Protein AF-A0A1E3VY50-F1 (afdb_monomer_lite)

pLDDT: mean 80.08, std 20.12, range [25.83, 98.69]

Radius of gyration: 21.56 Å; chains: 1; bounding box: 58×46×54 Å

Foldseek 3Di:
DQDPDADDDPDADDPVRQVVCCVVVVDHHADPPFDWAQDDDPDDPDRPRDTDGDRPSDDDAAADAADPQEAEEQEFAAAAPAAHGPPCRVVVSVVVLCCCVVHVRYDPVRYNYYYLAFLVRCCQAQNQFFPGDHPVLVSNVVHPQHAYEYEGADEKEADPVVRWIFDAHSHDHPPVCVPGTRTPNRNVRSVVNSNHNYYHYHYNYDHDHDSPDPPPPPPPDD

Sequence (222 aa):
MWCRSCVQIEGHLSLKDIRRIERAGNLDLCTTPPRQMPRPGSAHGNVVKSFSRIRELYRALPTMPEDENAIAVIIGNTTYDNLPAARTARNDAGAMYFFLTEHMGFRQDQVIDLRNAERADLERVFGPVPGSDGELKRLVQARPNAKVVVFYSGHGAVNATQDEAYLLPVDAEPYREERRGYPLSTLYANLAGLGADQVLVLLESSFGRDHGTIFCRPIFRR

Structure (mmCIF, N/CA/C/O backbone):
data_AF-A0A1E3VY50-F1
#
_entry.id   AF-A0A1E3VY50-F1
#
loop_
_atom_site.group_PDB
_atom_site.id
_atom_site.type_symbol
_atom_site.label_atom_id
_atom_site.label_alt_id
_atom_site.label_comp_id
_atom_site.label_asym_id
_atom_site.label_entity_id
_atom_site.label_seq_id
_atom_site.pdbx_PDB_ins_code
_atom_site.Cartn_x
_atom_site.Cartn_y
_atom_site.Cartn_z
_atom_site.occupancy
_atom_site.B_iso_or_equiv
_atom_site.auth_seq_id
_atom_site.auth_comp_id
_atom_site.auth_asym_id
_atom_site.auth_atom_id
_atom_site.pdbx_PDB_model_num
ATOM 1 N N . MET A 1 1 ? -2.280 -31.890 24.351 1.00 44.47 1 MET A N 1
ATOM 2 C CA . MET A 1 1 ? -1.787 -31.321 25.624 1.00 44.47 1 MET A CA 1
ATOM 3 C C . MET A 1 1 ? -0.266 -31.321 25.577 1.00 44.47 1 MET A C 1
ATOM 5 O O . MET A 1 1 ? 0.314 -32.393 25.665 1.00 44.47 1 MET A O 1
ATOM 9 N N . TRP A 1 2 ? 0.359 -30.176 25.284 1.00 47.44 2 TRP A N 1
ATOM 10 C CA . TRP A 1 2 ? 1.813 -30.086 25.043 1.00 47.44 2 TRP A CA 1
ATOM 11 C C . TRP A 1 2 ? 2.619 -29.830 26.324 1.00 47.44 2 TRP A C 1
ATOM 13 O O . TRP A 1 2 ? 3.802 -30.119 26.370 1.00 47.44 2 TRP A O 1
ATOM 23 N N . CYS A 1 3 ? 1.958 -29.389 27.393 1.00 52.94 3 CYS A N 1
ATOM 24 C CA . CYS A 1 3 ? 2.571 -29.210 28.698 1.00 52.94 3 CYS A CA 1
ATOM 25 C C . CYS A 1 3 ? 1.656 -29.870 29.736 1.00 52.94 3 CYS A C 1
ATOM 27 O O . CYS A 1 3 ? 0.512 -29.449 29.899 1.00 52.94 3 CYS A O 1
ATOM 29 N N . ARG A 1 4 ? 2.104 -30.980 30.336 1.00 53.53 4 ARG A N 1
ATOM 30 C CA . ARG A 1 4 ? 1.378 -31.675 31.420 1.00 53.53 4 ARG A CA 1
ATOM 31 C C . ARG A 1 4 ? 1.807 -31.188 32.810 1.00 53.53 4 ARG A C 1
ATOM 33 O O . ARG A 1 4 ? 1.081 -31.414 33.768 1.00 53.53 4 ARG A O 1
ATOM 40 N N . SER A 1 5 ? 2.945 -30.497 32.882 1.00 58.38 5 SER A N 1
ATOM 41 C CA . SER A 1 5 ? 3.566 -29.998 34.109 1.00 58.38 5 SER A CA 1
ATOM 42 C C . SER A 1 5 ? 4.124 -28.598 33.841 1.00 58.38 5 SER A C 1
ATOM 44 O O . SER A 1 5 ? 5.244 -28.460 33.356 1.00 58.38 5 SER A O 1
ATOM 46 N N . CYS A 1 6 ? 3.317 -27.562 34.079 1.00 61.12 6 CYS A N 1
ATOM 47 C CA . CYS A 1 6 ? 3.718 -26.171 33.861 1.00 61.12 6 CYS A CA 1
ATOM 48 C C . CYS A 1 6 ? 4.358 -25.591 35.128 1.00 61.12 6 CYS A C 1
ATOM 50 O O . CYS A 1 6 ? 3.808 -25.736 36.216 1.00 61.12 6 CYS A O 1
ATOM 52 N N . VAL A 1 7 ? 5.474 -24.879 34.970 1.00 65.75 7 VAL A N 1
ATOM 53 C CA . VAL A 1 7 ? 6.056 -24.021 36.012 1.00 65.75 7 VAL A CA 1
ATOM 54 C C . VAL A 1 7 ? 5.961 -22.582 35.521 1.00 65.75 7 VAL A C 1
ATOM 56 O O . VAL A 1 7 ? 6.388 -22.283 34.406 1.00 65.75 7 VAL A O 1
ATOM 59 N N . GLN A 1 8 ? 5.377 -21.697 36.329 1.00 59.53 8 GLN A N 1
ATOM 60 C CA . GLN A 1 8 ? 5.306 -20.275 36.009 1.00 59.53 8 GLN A CA 1
ATOM 61 C C . GLN A 1 8 ? 6.686 -19.648 36.225 1.00 59.53 8 GLN A C 1
ATOM 63 O O . GLN A 1 8 ? 7.225 -19.693 37.328 1.00 59.53 8 GLN A O 1
ATOM 68 N N . ILE A 1 9 ? 7.261 -19.083 35.165 1.00 63.94 9 ILE A N 1
ATOM 69 C CA . ILE A 1 9 ? 8.486 -18.288 35.252 1.00 63.94 9 ILE A CA 1
ATOM 70 C C . ILE A 1 9 ? 8.064 -16.822 35.260 1.00 63.94 9 ILE A C 1
ATOM 72 O O . ILE A 1 9 ? 7.463 -16.345 34.298 1.00 63.94 9 ILE A O 1
ATOM 76 N N . GLU A 1 10 ? 8.362 -16.114 36.345 1.00 48.09 10 GLU A N 1
ATOM 77 C CA . GLU A 1 10 ? 8.182 -14.666 36.404 1.00 48.09 10 GLU A CA 1
ATOM 78 C C . GLU A 1 10 ? 9.410 -13.971 35.808 1.00 48.09 10 GLU A C 1
ATOM 80 O O . GLU A 1 10 ? 10.544 -14.225 36.212 1.00 48.09 10 GLU A O 1
ATOM 85 N N . GLY A 1 11 ? 9.185 -13.096 34.825 1.00 58.41 11 GLY A N 1
ATOM 86 C CA . GLY A 1 11 ? 10.237 -12.312 34.178 1.00 58.41 11 GLY A CA 1
ATOM 87 C C . GLY A 1 11 ? 10.566 -12.735 32.743 1.00 58.41 11 GLY A C 1
ATOM 88 O O . GLY A 1 11 ? 10.151 -13.780 32.244 1.00 58.41 11 GLY A O 1
ATOM 89 N N . HIS A 1 12 ? 11.293 -11.862 32.046 1.00 58.69 12 HIS A N 1
ATOM 90 C CA . HIS A 1 12 ? 11.685 -12.071 30.654 1.00 58.69 12 HIS A CA 1
ATOM 91 C C . HIS A 1 12 ? 12.927 -12.968 30.557 1.00 58.69 12 HIS A C 1
ATOM 93 O O . HIS A 1 12 ? 13.911 -12.753 31.262 1.00 58.69 12 HIS A O 1
ATOM 99 N N . LEU A 1 13 ? 12.905 -13.932 29.633 1.00 65.25 13 LEU A N 1
ATOM 100 C CA . LEU A 1 13 ? 14.066 -14.737 29.258 1.00 65.25 13 LEU A CA 1
ATOM 101 C C . LEU A 1 13 ? 14.370 -14.522 27.773 1.00 65.25 13 LEU A C 1
ATOM 103 O O . LEU A 1 13 ? 13.479 -14.624 26.930 1.00 65.25 13 LEU A O 1
ATOM 107 N N . SER A 1 14 ? 15.634 -14.266 27.436 1.00 64.81 14 SER A N 1
ATOM 108 C CA . SER A 1 14 ? 16.047 -14.171 26.034 1.00 64.81 14 SER A CA 1
ATOM 109 C C . SER A 1 14 ? 15.978 -15.542 25.344 1.00 64.81 14 SER A C 1
ATOM 111 O O . SER A 1 14 ? 16.106 -16.585 25.991 1.00 64.81 14 SER A O 1
ATOM 113 N N . LEU A 1 15 ? 15.875 -15.576 24.007 1.00 66.00 15 LEU A N 1
ATOM 114 C CA . LEU A 1 15 ? 15.918 -16.835 23.240 1.00 66.00 15 LEU A CA 1
ATOM 115 C C . LEU A 1 15 ? 17.178 -17.666 23.555 1.00 66.00 15 LEU A C 1
ATOM 117 O O . LEU A 1 15 ? 17.147 -18.898 23.541 1.00 66.00 15 LEU A O 1
ATOM 121 N N . LYS A 1 16 ? 18.292 -16.991 23.857 1.00 70.44 16 LYS A N 1
ATOM 122 C CA . LYS A 1 16 ? 19.548 -17.626 24.260 1.00 70.44 16 LYS A CA 1
ATOM 123 C C . LYS A 1 16 ? 19.417 -18.310 25.623 1.00 70.44 16 LYS A C 1
ATOM 125 O O . LYS A 1 16 ? 19.830 -19.462 25.751 1.00 70.44 16 LYS A O 1
ATOM 130 N N . ASP A 1 17 ? 18.830 -17.634 26.607 1.00 75.31 17 ASP A N 1
ATOM 131 C CA . ASP A 1 17 ? 18.635 -18.177 27.958 1.00 75.31 17 ASP A CA 1
ATOM 132 C C . ASP A 1 17 ? 17.669 -19.354 27.961 1.00 75.31 17 ASP A C 1
ATOM 134 O O . ASP A 1 17 ? 17.903 -20.349 28.638 1.00 75.31 17 ASP A O 1
ATOM 138 N N . ILE A 1 18 ? 16.640 -19.282 27.129 1.00 73.00 18 ILE A N 1
ATOM 139 C CA . ILE A 1 18 ? 15.646 -20.338 26.962 1.00 73.00 18 ILE A CA 1
ATOM 140 C C . ILE A 1 18 ? 16.288 -21.584 26.384 1.00 73.00 18 ILE A C 1
ATOM 142 O O . ILE A 1 18 ? 16.245 -22.641 27.003 1.00 73.00 18 ILE A O 1
ATOM 146 N N . ARG A 1 19 ? 16.997 -21.449 25.258 1.00 77.19 19 ARG A N 1
ATOM 147 C CA . ARG A 1 19 ? 17.726 -22.574 24.656 1.00 77.19 19 ARG A CA 1
ATOM 148 C C . ARG A 1 19 ? 18.788 -23.154 25.587 1.00 77.19 19 ARG A C 1
ATOM 150 O O . ARG A 1 19 ? 19.186 -24.300 25.388 1.00 77.19 19 ARG A O 1
ATOM 157 N N . ARG A 1 20 ? 19.309 -22.364 26.531 1.00 80.75 20 ARG A N 1
ATOM 158 C CA . ARG A 1 20 ? 20.230 -22.834 27.571 1.00 80.75 20 ARG A CA 1
ATOM 159 C C . ARG A 1 20 ? 19.483 -23.646 28.629 1.00 80.75 20 ARG A C 1
ATOM 161 O O . ARG A 1 20 ? 19.937 -24.739 28.936 1.00 80.75 20 ARG A O 1
ATOM 168 N N . ILE A 1 21 ? 18.362 -23.145 29.147 1.00 80.62 21 ILE A N 1
ATOM 169 C CA . ILE A 1 21 ? 17.543 -23.829 30.161 1.00 80.62 21 ILE A CA 1
ATOM 170 C C . ILE A 1 21 ? 16.993 -25.147 29.616 1.00 80.62 21 ILE A C 1
ATOM 172 O O . ILE A 1 21 ? 17.101 -26.164 30.286 1.00 80.62 21 ILE A O 1
ATOM 176 N N . GLU A 1 22 ? 16.478 -25.158 28.389 1.00 80.62 22 GLU A N 1
ATOM 177 C CA . GLU A 1 22 ? 15.942 -26.374 27.766 1.00 80.62 22 GLU A CA 1
ATOM 178 C C . GLU A 1 22 ? 17.000 -27.456 27.600 1.00 80.62 22 GLU A C 1
ATOM 180 O O . GLU A 1 22 ? 16.782 -28.611 27.953 1.00 80.62 22 GLU A O 1
ATOM 185 N N . ARG A 1 23 ? 18.185 -27.066 27.116 1.00 85.62 23 ARG A N 1
ATOM 186 C CA . ARG A 1 23 ? 19.313 -27.987 26.969 1.00 85.62 23 ARG A CA 1
ATOM 187 C C . ARG A 1 23 ? 19.839 -28.475 28.314 1.00 85.62 23 ARG A C 1
ATOM 189 O O . ARG A 1 23 ? 20.174 -29.645 28.429 1.00 85.62 23 ARG A O 1
ATOM 196 N N . ALA A 1 24 ? 19.919 -27.594 29.309 1.00 87.38 24 ALA A N 1
ATOM 197 C CA . ALA A 1 24 ? 20.412 -27.942 30.638 1.00 87.38 24 ALA A CA 1
ATOM 198 C C . ALA A 1 24 ? 19.421 -28.819 31.418 1.00 87.38 24 ALA A C 1
ATOM 200 O O . ALA A 1 24 ? 19.837 -29.717 32.141 1.00 87.38 24 ALA A O 1
ATOM 201 N N . GLY A 1 25 ? 18.122 -28.557 31.272 1.00 80.56 25 GLY A N 1
ATOM 202 C CA . GLY A 1 25 ? 17.051 -29.247 31.987 1.00 80.56 25 GLY A CA 1
ATOM 203 C C . GLY A 1 25 ? 16.420 -30.408 31.223 1.00 80.56 25 GLY A C 1
ATOM 204 O O . GLY A 1 25 ? 15.523 -31.043 31.768 1.00 80.56 25 GLY A O 1
ATOM 205 N N . ASN A 1 26 ? 16.849 -30.667 29.982 1.00 82.94 26 ASN A N 1
ATOM 206 C CA . ASN A 1 26 ? 16.227 -31.621 29.059 1.00 82.94 26 ASN A CA 1
ATOM 207 C C . ASN A 1 26 ? 14.689 -31.494 29.039 1.00 82.94 26 ASN A C 1
ATOM 209 O O . ASN A 1 26 ? 13.958 -32.467 29.225 1.00 82.94 26 ASN A O 1
ATOM 213 N N . LEU A 1 27 ? 14.214 -30.258 28.887 1.00 77.69 27 LEU A N 1
ATOM 214 C CA . LEU A 1 27 ? 12.802 -29.887 28.966 1.00 77.69 27 LEU A CA 1
ATOM 215 C C . LEU A 1 27 ? 12.446 -28.883 27.871 1.00 77.69 27 LEU A C 1
ATOM 217 O O . LEU A 1 27 ? 13.315 -28.145 27.415 1.00 77.69 27 LEU A O 1
ATOM 221 N N . ASP A 1 28 ? 11.164 -28.808 27.517 1.00 71.12 28 ASP A N 1
ATOM 222 C CA . ASP A 1 28 ? 10.627 -27.802 26.597 1.00 71.12 28 ASP A CA 1
ATOM 223 C C . ASP A 1 28 ? 9.847 -26.737 27.384 1.00 71.12 28 ASP A C 1
ATOM 225 O O . ASP A 1 28 ? 8.828 -27.040 28.017 1.00 71.12 28 ASP A O 1
ATOM 229 N N . LEU A 1 29 ? 10.279 -25.470 27.336 1.00 71.75 29 LEU A N 1
ATOM 230 C CA . LEU A 1 29 ? 9.507 -24.388 27.970 1.00 71.75 29 LEU A CA 1
ATOM 231 C C . LEU A 1 29 ? 8.339 -23.987 27.060 1.00 71.75 29 LEU A C 1
ATOM 233 O O . LEU A 1 29 ? 8.539 -23.419 25.981 1.00 71.75 29 LEU A O 1
ATOM 237 N N . CYS A 1 30 ? 7.120 -24.260 27.516 1.00 64.44 30 CYS A N 1
ATOM 238 C CA . CYS A 1 30 ? 5.877 -24.000 26.795 1.00 64.44 30 CYS A CA 1
ATOM 239 C C . CYS A 1 30 ? 5.209 -22.701 27.268 1.00 64.44 30 CYS A C 1
ATOM 241 O O . CYS A 1 30 ? 5.348 -22.317 28.426 1.00 64.44 30 CYS A O 1
ATOM 243 N N . THR A 1 31 ? 4.433 -22.059 26.395 1.00 61.47 31 THR A N 1
ATOM 244 C CA . THR A 1 31 ? 3.608 -20.893 26.747 1.00 61.47 31 THR A CA 1
ATOM 245 C C . THR A 1 31 ? 2.148 -21.311 26.901 1.00 61.47 31 THR A C 1
ATOM 247 O O . THR A 1 31 ? 1.675 -22.233 26.227 1.00 61.47 31 THR A O 1
ATOM 250 N N . THR A 1 32 ? 1.426 -20.658 27.811 1.00 54.78 32 THR A N 1
ATOM 251 C CA . THR A 1 32 ? -0.009 -20.881 28.027 1.00 54.78 32 THR A CA 1
ATOM 252 C C . THR A 1 32 ? -0.781 -19.571 27.852 1.00 54.78 32 THR A C 1
ATOM 254 O O . THR A 1 32 ? -0.451 -18.612 28.547 1.00 54.78 32 THR A O 1
ATOM 257 N N . PRO A 1 33 ? -1.826 -19.525 27.002 1.00 51.84 33 PRO A N 1
ATOM 258 C CA . PRO A 1 33 ? -2.298 -20.592 26.113 1.00 51.84 33 PRO A CA 1
ATOM 259 C C . PRO A 1 33 ? -1.410 -20.758 24.858 1.00 51.84 33 PRO A C 1
ATOM 261 O O . PRO A 1 33 ? -0.831 -19.783 24.383 1.00 51.84 33 PRO A O 1
ATOM 264 N N . PRO A 1 34 ? -1.312 -21.968 24.270 1.00 53.03 34 PRO A N 1
ATOM 265 C CA . PRO A 1 34 ? -0.640 -22.148 22.986 1.00 53.03 34 PRO A CA 1
ATOM 266 C C . PRO A 1 34 ? -1.453 -21.467 21.877 1.00 53.03 34 PRO A C 1
ATOM 268 O O . PRO A 1 34 ? -2.538 -21.941 21.533 1.00 53.03 34 PRO A O 1
ATOM 271 N N . ARG A 1 35 ? -0.936 -20.385 21.285 1.00 56.72 35 ARG A N 1
ATOM 272 C CA . ARG A 1 35 ? -1.538 -19.793 20.082 1.00 56.72 35 ARG A CA 1
ATOM 273 C C . ARG A 1 35 ? -1.168 -20.623 18.849 1.00 56.72 35 ARG A C 1
ATOM 275 O O . ARG A 1 35 ? -0.003 -20.942 18.600 1.00 56.72 35 ARG A O 1
ATOM 282 N N . GLN A 1 36 ? -2.188 -21.041 18.106 1.00 54.12 36 GLN A N 1
ATOM 283 C CA . GLN A 1 36 ? -2.053 -21.794 16.862 1.00 54.12 36 GLN A CA 1
ATOM 284 C C . GLN A 1 36 ? -2.292 -20.834 15.702 1.00 54.12 36 GLN A C 1
ATOM 286 O O . GLN A 1 36 ? -3.414 -20.370 15.533 1.00 54.12 36 GLN A O 1
ATOM 291 N N . MET A 1 37 ? -1.265 -20.553 14.900 1.00 49.59 37 MET A N 1
ATOM 292 C CA . MET A 1 37 ? -1.462 -19.784 13.671 1.00 49.59 37 MET A CA 1
ATOM 293 C C . MET A 1 37 ? -1.831 -20.731 12.523 1.00 49.59 37 MET A C 1
ATOM 295 O O . MET A 1 37 ? -1.132 -21.738 12.329 1.00 49.59 37 MET A O 1
ATOM 299 N N . PRO A 1 38 ? -2.900 -20.451 11.752 1.00 48.12 38 PRO A N 1
ATOM 300 C CA . PRO A 1 38 ? -3.192 -21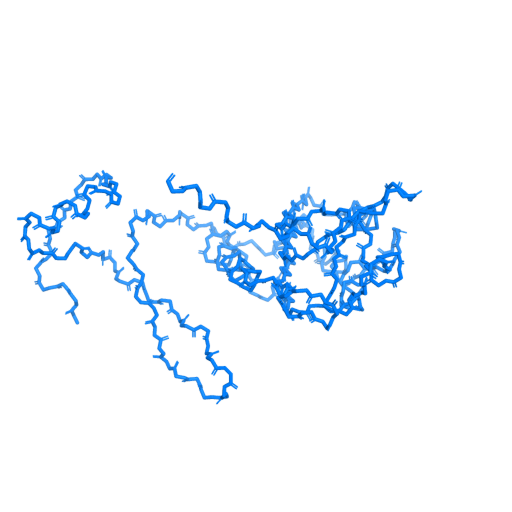.183 10.526 1.00 48.12 38 PRO A CA 1
ATOM 301 C C . PRO A 1 38 ? -2.004 -21.059 9.569 1.00 48.12 38 PRO A C 1
ATOM 303 O O . PRO A 1 38 ? -1.497 -19.960 9.348 1.00 48.12 38 PRO A O 1
ATOM 306 N N . ARG A 1 39 ? -1.533 -22.164 8.985 1.00 51.22 39 ARG A N 1
ATOM 307 C CA . ARG A 1 39 ? -0.611 -22.051 7.851 1.00 51.22 39 ARG A CA 1
ATOM 308 C C . ARG A 1 39 ? -1.389 -21.596 6.620 1.00 51.22 39 ARG A C 1
ATOM 310 O O . ARG A 1 39 ? -2.393 -22.233 6.295 1.00 51.22 39 ARG A O 1
ATOM 317 N N . PRO A 1 40 ? -0.903 -20.587 5.880 1.00 49.91 40 PRO A N 1
ATOM 318 C CA . PRO A 1 40 ? -1.352 -20.367 4.513 1.00 49.91 40 PRO A CA 1
ATOM 319 C C . PRO A 1 40 ? -1.133 -21.662 3.715 1.00 49.91 40 PRO A C 1
ATOM 321 O O . PRO A 1 40 ? -0.025 -22.204 3.701 1.00 49.91 40 PRO A O 1
ATOM 324 N N . GLY A 1 41 ? -2.198 -22.207 3.124 1.00 52.38 41 GLY A N 1
ATOM 325 C CA . GLY A 1 41 ? -2.145 -23.466 2.380 1.00 52.38 41 GLY A CA 1
ATOM 326 C C . GLY A 1 41 ? -1.199 -23.385 1.177 1.00 52.38 41 GLY A C 1
ATOM 327 O O . GLY A 1 41 ? -1.115 -22.356 0.510 1.00 52.38 41 GLY A O 1
ATOM 328 N N . SER A 1 42 ? -0.492 -24.480 0.889 1.00 51.00 42 SER A N 1
ATOM 329 C CA . SER A 1 42 ? 0.277 -24.623 -0.351 1.00 51.00 42 SER A CA 1
ATOM 330 C C . SER A 1 42 ? -0.650 -24.993 -1.516 1.00 51.00 42 SER A C 1
ATOM 332 O O . SER A 1 42 ? -1.396 -25.963 -1.406 1.00 51.00 42 SER A O 1
ATOM 334 N N . ALA A 1 43 ? -0.574 -24.197 -2.589 1.00 47.44 43 ALA A N 1
ATOM 335 C CA . ALA A 1 43 ? -0.832 -24.403 -4.029 1.00 47.44 43 ALA A CA 1
ATOM 336 C C . ALA A 1 43 ? -1.932 -25.346 -4.588 1.00 47.44 43 ALA A C 1
ATOM 338 O O . ALA A 1 43 ? -2.167 -25.296 -5.792 1.00 47.44 43 ALA A O 1
ATOM 339 N N . HIS A 1 44 ? -2.642 -26.174 -3.816 1.00 51.25 44 HIS A N 1
ATOM 340 C CA . HIS A 1 44 ? -3.524 -27.216 -4.374 1.00 51.25 44 HIS A CA 1
ATOM 341 C C . HIS A 1 44 ? -4.915 -27.290 -3.738 1.00 51.25 44 HIS A C 1
ATOM 343 O O . HIS A 1 44 ? -5.423 -28.382 -3.498 1.00 51.25 44 HIS A O 1
ATOM 349 N N . GLY A 1 45 ? -5.542 -26.139 -3.469 1.00 47.72 45 GLY A N 1
ATOM 350 C CA . GLY A 1 45 ? -7.002 -26.014 -3.286 1.00 47.72 45 GLY A CA 1
ATOM 351 C C . GLY A 1 45 ? -7.643 -26.741 -2.094 1.00 47.72 45 GLY A C 1
ATOM 352 O O . GLY A 1 45 ? -8.804 -26.495 -1.793 1.00 47.72 45 GLY A O 1
ATOM 353 N N . ASN A 1 46 ? -6.906 -27.582 -1.371 1.00 42.44 46 ASN A N 1
ATOM 354 C CA . ASN A 1 46 ? -7.375 -28.285 -0.190 1.00 42.44 46 ASN A CA 1
ATOM 355 C C . ASN A 1 46 ? -6.786 -27.621 1.053 1.00 42.44 46 ASN A C 1
ATOM 357 O O . ASN A 1 46 ? -5.577 -27.667 1.295 1.00 42.44 46 ASN A O 1
ATOM 361 N N . VAL A 1 47 ? -7.656 -27.001 1.853 1.00 45.00 47 VAL A N 1
ATOM 362 C CA . VAL A 1 47 ? -7.309 -26.393 3.142 1.00 45.00 47 VAL A CA 1
ATOM 363 C C . VAL A 1 47 ? -6.949 -27.507 4.124 1.00 45.00 47 VAL A C 1
ATOM 365 O O . VAL A 1 47 ? -7.776 -27.987 4.899 1.00 45.00 47 VAL A O 1
ATOM 368 N N . VAL A 1 48 ? -5.693 -27.952 4.107 1.00 49.56 48 VAL A N 1
ATOM 369 C CA . VAL A 1 48 ? -5.155 -28.733 5.219 1.00 49.56 48 VAL A CA 1
ATOM 370 C C . VAL A 1 48 ? -5.139 -27.789 6.419 1.00 49.56 48 VAL A C 1
ATOM 372 O O . VAL A 1 48 ? -4.402 -26.802 6.404 1.00 49.56 48 VAL A O 1
ATOM 375 N N . LYS A 1 49 ? -5.941 -28.079 7.457 1.00 47.91 49 LYS A N 1
ATOM 376 C CA . LYS A 1 49 ? -5.897 -27.411 8.775 1.00 47.91 49 LYS A CA 1
ATOM 377 C C . LYS A 1 49 ? -4.566 -27.720 9.473 1.00 47.91 49 LYS A C 1
ATOM 379 O O . LYS A 1 49 ? -4.513 -28.404 10.490 1.00 47.91 49 LYS A O 1
ATOM 384 N N . SER A 1 50 ? -3.464 -27.294 8.872 1.00 52.12 50 SER A N 1
ATOM 385 C CA . SER A 1 50 ? -2.140 -27.377 9.458 1.00 52.12 50 SER A CA 1
ATOM 386 C C . SER A 1 50 ? -1.879 -26.068 10.188 1.00 52.12 50 SER A C 1
ATOM 388 O O . SER A 1 50 ? -2.024 -24.984 9.628 1.00 52.12 50 SER A O 1
ATOM 390 N N . PHE A 1 51 ? -1.543 -26.174 11.466 1.00 50.09 51 PHE A N 1
ATOM 391 C CA . PHE A 1 51 ? -1.237 -25.028 12.308 1.00 50.09 51 PHE A CA 1
ATOM 392 C C . PHE A 1 51 ? 0.265 -24.992 12.554 1.00 50.09 51 PHE A C 1
ATOM 394 O O . PHE A 1 51 ? 0.863 -26.004 12.933 1.00 50.09 51 PHE A O 1
ATOM 401 N N . SER A 1 52 ? 0.879 -23.828 12.369 1.00 47.41 52 SER A N 1
ATOM 402 C CA . SER A 1 52 ? 2.199 -23.572 12.936 1.00 47.41 52 SER A CA 1
ATOM 403 C C . SER A 1 52 ? 1.995 -23.271 14.418 1.00 47.41 52 SER A C 1
ATOM 405 O O . SER A 1 52 ? 1.326 -22.304 14.782 1.00 47.41 52 SER A O 1
ATOM 407 N N . ARG A 1 53 ? 2.546 -24.122 15.290 1.00 46.72 53 ARG A N 1
ATOM 408 C CA . ARG A 1 53 ? 2.620 -23.823 16.723 1.00 46.72 53 ARG A CA 1
ATOM 409 C C . ARG A 1 53 ? 3.736 -22.812 16.921 1.00 46.72 53 ARG A C 1
ATOM 411 O O . ARG A 1 53 ? 4.898 -23.138 16.689 1.00 46.72 53 ARG A O 1
ATOM 418 N N . ILE A 1 54 ? 3.374 -21.595 17.302 1.00 51.28 54 ILE A N 1
ATOM 419 C CA . ILE A 1 54 ? 4.337 -20.529 17.550 1.00 51.28 54 ILE A CA 1
ATOM 420 C C . ILE A 1 54 ? 4.588 -20.461 19.040 1.00 51.28 54 ILE A C 1
ATOM 422 O O . ILE A 1 54 ? 3.671 -20.450 19.858 1.00 51.28 54 ILE A O 1
ATOM 426 N N . ARG A 1 55 ? 5.868 -20.459 19.385 1.00 48.56 55 ARG A N 1
ATOM 427 C CA . ARG A 1 55 ? 6.324 -20.302 20.752 1.00 48.56 55 ARG A CA 1
ATOM 428 C C . ARG A 1 55 ? 6.357 -18.811 21.069 1.00 48.56 55 ARG A C 1
ATOM 430 O O . ARG A 1 55 ? 7.331 -18.135 20.753 1.00 48.56 55 ARG A O 1
ATOM 437 N N . GLU A 1 56 ? 5.271 -18.294 21.633 1.00 50.59 56 GLU A N 1
ATOM 438 C CA . GLU A 1 56 ? 5.182 -16.880 22.008 1.00 50.59 56 GLU A CA 1
ATOM 439 C C . GLU A 1 56 ? 6.026 -16.581 23.249 1.00 50.59 56 GLU A C 1
ATOM 441 O O . GLU A 1 56 ? 5.571 -16.686 24.378 1.00 50.59 56 GLU A O 1
ATOM 446 N N . LEU A 1 57 ? 7.273 -16.170 23.040 1.00 49.12 57 LEU A N 1
ATOM 447 C CA . LEU A 1 57 ? 8.078 -15.514 24.081 1.00 49.12 57 LEU A CA 1
ATOM 448 C C . LEU A 1 57 ? 7.871 -13.999 24.123 1.00 49.12 57 LEU A C 1
ATOM 450 O O . LEU A 1 57 ? 8.533 -13.289 24.879 1.00 49.12 57 LEU A O 1
ATOM 454 N N . TYR A 1 58 ? 6.938 -13.515 23.310 1.00 46.38 58 TYR A N 1
ATOM 455 C CA . TYR A 1 58 ? 6.504 -12.137 23.286 1.00 46.38 58 TYR A CA 1
ATOM 456 C C . TYR A 1 58 ? 5.264 -12.012 24.160 1.00 46.38 58 TYR A C 1
ATOM 458 O O . TYR A 1 58 ? 4.306 -12.765 24.013 1.00 46.38 58 TYR A O 1
ATOM 466 N N . ARG A 1 59 ? 5.295 -11.052 25.088 1.00 47.25 59 ARG A N 1
ATOM 467 C CA . ARG A 1 59 ? 4.092 -10.563 25.759 1.00 47.25 59 ARG A CA 1
ATOM 468 C C . ARG A 1 59 ? 3.073 -10.246 24.665 1.00 47.25 59 ARG A C 1
ATOM 470 O O . ARG A 1 59 ? 3.412 -9.478 23.765 1.00 47.25 59 ARG A O 1
ATOM 477 N N . ALA A 1 60 ? 1.874 -10.827 24.736 1.00 55.09 60 ALA A N 1
ATOM 478 C CA . ALA A 1 60 ? 0.784 -10.427 23.858 1.00 55.09 60 ALA A CA 1
ATOM 479 C C . ALA A 1 60 ? 0.677 -8.902 23.933 1.00 55.09 60 ALA A C 1
ATOM 481 O O . ALA A 1 60 ? 0.540 -8.343 25.028 1.00 55.09 60 ALA A O 1
ATOM 482 N N . LEU A 1 61 ? 0.845 -8.235 22.792 1.00 62.31 61 LEU A N 1
ATOM 483 C CA . LEU A 1 61 ? 0.667 -6.796 22.737 1.00 62.31 61 LEU A CA 1
ATOM 484 C C . LEU A 1 61 ? -0.744 -6.490 23.244 1.00 62.31 61 LEU A C 1
ATOM 486 O O . LEU A 1 61 ? -1.675 -7.216 22.867 1.00 62.31 61 LEU A O 1
ATOM 490 N N . PRO A 1 62 ? -0.904 -5.484 24.124 1.00 68.88 62 PRO A N 1
ATOM 491 C CA . PRO A 1 62 ? -2.227 -5.087 24.568 1.00 68.88 62 PRO A CA 1
ATOM 492 C C . PRO A 1 62 ? -3.070 -4.799 23.327 1.00 68.88 62 PRO A C 1
ATOM 494 O O . PRO A 1 62 ? -2.634 -4.085 22.428 1.00 68.88 62 PRO A O 1
ATOM 497 N N . THR A 1 63 ? -4.242 -5.420 23.259 1.00 79.56 63 THR A N 1
ATOM 498 C CA . THR A 1 63 ? -5.179 -5.209 22.162 1.00 79.56 63 THR A CA 1
ATOM 499 C C . THR A 1 63 ? -5.813 -3.840 22.330 1.00 79.56 63 THR A C 1
ATOM 501 O O . THR A 1 63 ? -6.317 -3.524 23.412 1.00 79.56 63 THR A O 1
ATOM 504 N N . MET A 1 64 ? -5.802 -3.036 21.276 1.00 86.00 64 MET A N 1
ATOM 505 C CA . MET A 1 64 ? -6.588 -1.811 21.255 1.00 86.00 64 MET A CA 1
ATOM 506 C C . MET A 1 64 ? -8.073 -2.138 21.037 1.00 86.00 64 MET A C 1
ATOM 508 O O . MET A 1 64 ? -8.382 -3.146 20.395 1.00 86.00 64 MET A O 1
ATOM 512 N N . PRO A 1 65 ? -8.996 -1.322 21.578 1.00 89.25 65 PRO A N 1
ATOM 513 C CA . PRO A 1 65 ? -10.402 -1.388 21.200 1.00 89.25 65 PRO A CA 1
ATOM 514 C C . PRO A 1 65 ? -10.570 -1.248 19.685 1.00 89.25 65 PRO A C 1
ATOM 516 O O . PRO A 1 65 ? -9.743 -0.618 19.027 1.00 89.25 65 PRO A O 1
ATOM 519 N N . GLU A 1 66 ? -11.649 -1.817 19.153 1.00 91.25 66 GLU A N 1
ATOM 520 C CA . GLU A 1 66 ? -12.011 -1.662 17.744 1.00 91.25 66 GLU A CA 1
ATOM 521 C C . GLU A 1 66 ? -12.167 -0.175 17.381 1.00 91.25 66 GLU A C 1
ATOM 523 O O . GLU A 1 66 ? -12.802 0.586 18.114 1.00 91.25 66 GLU A O 1
ATOM 528 N N . ASP A 1 67 ? -11.576 0.231 16.257 1.00 91.25 67 ASP A N 1
ATOM 529 C CA . ASP A 1 67 ? -11.674 1.583 15.705 1.00 91.25 67 ASP A CA 1
ATOM 530 C C . ASP A 1 67 ? -12.447 1.523 14.381 1.00 91.25 67 ASP A C 1
ATOM 532 O O . ASP A 1 67 ? -11.920 1.114 13.347 1.00 91.25 67 ASP A O 1
ATOM 536 N N . GLU A 1 68 ? -13.719 1.929 14.409 1.00 90.38 68 GLU A N 1
ATOM 537 C CA . GLU A 1 68 ? -14.609 1.912 13.236 1.00 90.38 68 GLU A CA 1
ATOM 538 C C . GLU A 1 68 ? -14.171 2.873 12.118 1.00 90.38 68 GLU A C 1
ATOM 540 O O . GLU A 1 68 ? -14.690 2.796 10.998 1.00 90.38 68 GLU A O 1
ATOM 545 N N . ASN A 1 69 ? -13.231 3.776 12.415 1.00 94.56 69 ASN A N 1
ATOM 546 C CA . ASN A 1 69 ? -12.706 4.769 11.487 1.00 94.56 69 ASN A CA 1
ATOM 547 C C . ASN A 1 69 ? -11.320 4.395 10.933 1.00 94.56 69 ASN A C 1
ATOM 549 O O . ASN A 1 69 ? -10.764 5.136 10.117 1.00 94.56 69 ASN A O 1
ATOM 553 N N . ALA A 1 70 ? -10.750 3.265 11.358 1.00 96.31 70 ALA A N 1
ATOM 554 C CA . ALA A 1 70 ? -9.418 2.830 10.966 1.00 96.31 70 ALA A CA 1
ATOM 555 C C . ALA A 1 70 ? -9.445 1.993 9.676 1.00 96.31 70 ALA A C 1
ATOM 557 O O . ALA A 1 70 ? -9.899 0.852 9.649 1.00 96.31 70 ALA A O 1
ATOM 558 N N . ILE A 1 71 ? -8.897 2.551 8.597 1.00 98.06 71 ILE A N 1
ATOM 559 C CA . ILE A 1 71 ? -8.813 1.912 7.282 1.00 98.06 71 ILE A CA 1
ATOM 560 C C . ILE A 1 71 ? -7.367 1.498 7.023 1.00 98.06 71 ILE A C 1
ATOM 562 O O . ILE A 1 71 ? -6.443 2.298 7.191 1.00 98.06 71 ILE A O 1
ATOM 566 N N . ALA A 1 72 ? -7.155 0.268 6.562 1.00 98.25 72 ALA A N 1
ATOM 567 C CA . ALA A 1 72 ? -5.837 -0.182 6.133 1.00 98.25 72 ALA A CA 1
ATOM 568 C C . ALA A 1 72 ? -5.823 -0.538 4.647 1.00 98.25 72 ALA A C 1
ATOM 570 O O . ALA A 1 72 ? -6.760 -1.135 4.128 1.00 98.25 72 ALA A O 1
ATOM 571 N N . VAL A 1 73 ? -4.724 -0.219 3.974 1.00 98.69 73 VAL A N 1
ATOM 572 C CA . VAL A 1 73 ? -4.374 -0.770 2.666 1.00 98.69 73 VAL A CA 1
ATOM 573 C C . VAL A 1 73 ? -3.087 -1.549 2.844 1.00 98.69 73 VAL A C 1
ATOM 575 O O . VAL A 1 73 ? -2.072 -0.983 3.243 1.00 98.69 73 VAL A O 1
ATOM 578 N N . ILE A 1 74 ? -3.125 -2.849 2.583 1.00 98.56 74 ILE A N 1
ATOM 579 C CA . ILE A 1 74 ? -1.991 -3.748 2.778 1.00 98.56 74 ILE A CA 1
ATOM 580 C C . ILE A 1 74 ? -1.684 -4.396 1.439 1.00 98.56 74 ILE A C 1
ATOM 582 O O . ILE A 1 74 ? -2.530 -5.070 0.863 1.00 98.56 74 ILE A O 1
ATOM 586 N N . ILE A 1 75 ? -0.471 -4.187 0.942 1.00 98.69 75 ILE A N 1
ATOM 587 C CA . ILE A 1 75 ? -0.035 -4.674 -0.362 1.00 98.69 75 ILE A CA 1
ATOM 588 C C . ILE A 1 75 ? 1.193 -5.554 -0.166 1.00 98.69 75 ILE A C 1
ATOM 590 O O . ILE A 1 75 ? 2.180 -5.134 0.437 1.00 98.69 75 ILE A O 1
ATOM 594 N N . GLY A 1 76 ? 1.132 -6.779 -0.684 1.00 97.88 76 GLY A N 1
ATOM 595 C CA . GLY A 1 76 ? 2.255 -7.712 -0.704 1.00 97.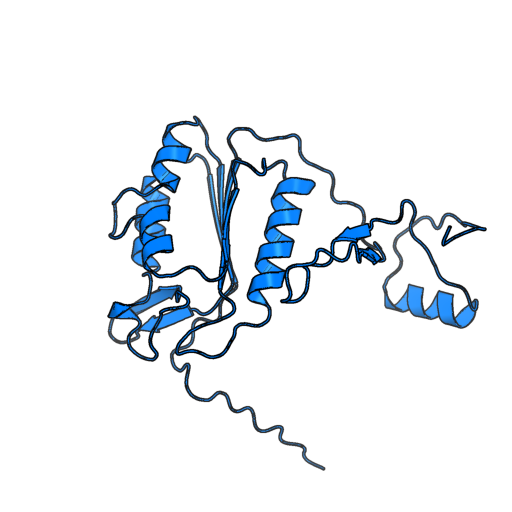88 76 GLY A CA 1
ATOM 596 C C . GLY A 1 76 ? 2.479 -8.275 -2.101 1.00 97.88 76 GLY A C 1
ATOM 597 O O . GLY A 1 76 ? 1.796 -9.223 -2.500 1.00 97.88 76 GLY A O 1
ATOM 598 N N . ASN A 1 77 ? 3.462 -7.739 -2.823 1.00 97.69 77 ASN A N 1
ATOM 599 C CA . ASN A 1 77 ? 3.795 -8.152 -4.186 1.00 97.69 77 ASN A CA 1
ATOM 600 C C . ASN A 1 77 ? 4.985 -9.110 -4.171 1.00 97.69 77 ASN A C 1
ATOM 602 O O . ASN A 1 77 ? 6.112 -8.712 -3.894 1.00 97.69 77 ASN A O 1
ATOM 606 N N . THR A 1 78 ? 4.731 -10.389 -4.445 1.00 94.69 78 THR A N 1
ATOM 607 C CA . THR A 1 78 ? 5.702 -11.489 -4.333 1.00 94.69 78 THR A CA 1
ATOM 608 C C . THR A 1 78 ? 6.085 -12.085 -5.681 1.00 94.69 78 THR A C 1
ATOM 610 O O . THR A 1 78 ? 7.268 -12.327 -5.919 1.00 94.69 78 THR A O 1
ATOM 613 N N . THR A 1 79 ? 5.106 -12.357 -6.542 1.00 94.44 79 THR A N 1
ATOM 614 C CA . THR A 1 79 ? 5.308 -13.029 -7.831 1.00 94.44 79 THR A CA 1
ATOM 615 C C . THR A 1 79 ? 5.148 -12.007 -8.939 1.00 94.44 79 THR A C 1
ATOM 617 O O . THR A 1 79 ? 4.031 -11.577 -9.181 1.00 94.44 79 THR A O 1
ATOM 620 N N . TYR A 1 80 ? 6.257 -11.626 -9.567 1.00 95.31 80 TYR A N 1
ATOM 621 C CA . TYR A 1 80 ? 6.296 -10.652 -10.654 1.00 95.31 80 TYR A CA 1
ATOM 622 C C . TYR A 1 80 ? 6.459 -11.368 -11.990 1.00 95.31 80 TYR A C 1
ATOM 624 O O . TYR A 1 80 ? 7.154 -12.385 -12.055 1.00 95.31 80 TYR A O 1
ATOM 632 N N . ASP A 1 81 ? 5.883 -10.802 -13.044 1.00 95.12 81 ASP A N 1
ATOM 633 C CA . ASP A 1 81 ? 5.952 -11.372 -14.391 1.00 95.12 81 ASP A CA 1
ATOM 634 C C . ASP A 1 81 ? 7.356 -11.233 -14.985 1.00 95.12 81 ASP A C 1
ATOM 636 O O . ASP A 1 81 ? 7.901 -12.175 -15.560 1.00 95.12 81 ASP A O 1
ATOM 640 N N . ASN A 1 82 ? 7.965 -10.057 -14.799 1.00 92.06 82 ASN A N 1
ATOM 641 C CA . ASN A 1 82 ? 9.223 -9.681 -15.450 1.00 92.06 82 ASN A CA 1
ATOM 642 C C . ASN A 1 82 ? 10.351 -9.331 -14.462 1.00 92.06 82 ASN A C 1
ATOM 644 O O . ASN A 1 82 ? 11.414 -8.873 -14.879 1.00 92.06 82 ASN A O 1
ATOM 648 N N . LEU A 1 83 ? 10.142 -9.532 -13.156 1.00 90.75 83 LEU A N 1
ATOM 649 C CA . LEU A 1 83 ? 11.109 -9.217 -12.096 1.00 90.75 83 LEU A CA 1
ATOM 650 C C . LEU A 1 83 ? 11.353 -10.427 -11.176 1.00 90.75 83 LEU A C 1
ATOM 652 O O . LEU A 1 83 ? 10.524 -11.336 -11.096 1.00 90.75 83 LEU A O 1
ATOM 656 N N . PRO A 1 84 ? 12.479 -10.470 -10.438 1.00 91.62 84 PRO A N 1
ATOM 657 C CA . PRO A 1 84 ? 12.711 -11.513 -9.443 1.00 91.62 84 PRO A CA 1
ATOM 658 C C . PRO A 1 84 ? 11.632 -11.522 -8.355 1.00 91.62 84 PRO A C 1
ATOM 660 O O . PRO A 1 84 ? 11.184 -10.475 -7.902 1.00 91.62 84 PRO A O 1
ATOM 663 N N . ALA A 1 85 ? 11.267 -12.702 -7.857 1.00 91.50 85 ALA A N 1
ATOM 664 C CA . ALA A 1 85 ? 10.272 -12.809 -6.792 1.00 91.50 85 ALA A CA 1
ATOM 665 C C . ALA A 1 85 ? 10.739 -12.160 -5.470 1.00 91.50 85 ALA A C 1
ATOM 667 O O . ALA A 1 85 ? 11.818 -12.486 -4.961 1.00 91.50 85 ALA A O 1
ATOM 668 N N . ALA A 1 86 ? 9.891 -11.328 -4.858 1.00 91.50 86 ALA A N 1
ATOM 669 C CA . ALA A 1 86 ? 10.105 -10.763 -3.523 1.00 91.50 86 ALA A CA 1
ATOM 670 C C . ALA A 1 86 ? 9.558 -11.725 -2.453 1.00 91.50 86 ALA A C 1
ATOM 672 O O . ALA A 1 86 ? 8.412 -11.642 -2.018 1.00 91.50 86 ALA A O 1
ATOM 673 N N . ARG A 1 87 ? 10.375 -12.712 -2.067 1.00 88.06 87 ARG A N 1
ATOM 674 C CA . ARG A 1 87 ? 9.939 -13.893 -1.291 1.00 88.06 87 ARG A CA 1
ATOM 675 C C . ARG A 1 87 ? 9.373 -13.590 0.103 1.00 88.06 87 ARG A C 1
ATOM 677 O O . ARG A 1 87 ? 8.676 -14.445 0.648 1.00 88.06 87 ARG A O 1
ATOM 684 N N . THR A 1 88 ? 9.694 -12.440 0.692 1.00 87.38 88 THR A N 1
ATOM 685 C CA . THR A 1 88 ? 9.230 -12.053 2.034 1.00 87.38 88 THR A CA 1
ATOM 686 C C . THR A 1 88 ? 7.906 -11.298 1.998 1.00 87.38 88 THR A C 1
ATOM 688 O O . THR A 1 88 ? 7.100 -11.481 2.907 1.00 87.38 88 THR A O 1
ATOM 691 N N . ALA A 1 89 ? 7.600 -10.605 0.896 1.00 91.62 89 ALA A N 1
ATOM 692 C CA . ALA A 1 89 ? 6.486 -9.667 0.814 1.00 91.62 89 ALA A CA 1
ATOM 693 C C . ALA A 1 89 ? 5.121 -10.244 1.197 1.00 91.62 89 ALA A C 1
ATOM 695 O O . ALA A 1 89 ? 4.334 -9.602 1.893 1.00 91.62 89 ALA A O 1
ATOM 696 N N . ARG A 1 90 ? 4.829 -11.493 0.810 1.00 88.75 90 ARG A N 1
ATOM 697 C CA . ARG A 1 90 ? 3.594 -12.171 1.231 1.00 88.75 90 ARG A CA 1
ATOM 698 C C . ARG A 1 90 ? 3.518 -12.343 2.749 1.00 88.75 90 ARG A C 1
ATOM 700 O O . ARG A 1 90 ? 2.447 -12.154 3.323 1.00 88.75 90 ARG A O 1
ATOM 707 N N . ASN A 1 91 ? 4.625 -12.732 3.379 1.00 83.56 91 ASN A N 1
ATOM 708 C CA . ASN A 1 91 ? 4.687 -12.956 4.821 1.00 83.56 91 ASN A CA 1
ATOM 709 C C . ASN A 1 91 ? 4.655 -11.629 5.579 1.00 83.56 91 ASN A C 1
ATOM 711 O O . ASN A 1 91 ? 3.938 -11.541 6.569 1.00 83.56 91 ASN A O 1
ATOM 715 N N . ASP A 1 92 ? 5.348 -10.604 5.084 1.00 92.12 92 ASP A N 1
ATOM 716 C CA . ASP A 1 92 ? 5.399 -9.276 5.703 1.00 92.12 92 ASP A CA 1
ATOM 717 C C . ASP A 1 92 ? 4.014 -8.618 5.695 1.00 92.12 92 ASP A C 1
ATOM 719 O O . ASP A 1 92 ? 3.490 -8.231 6.740 1.00 92.12 92 ASP A O 1
ATOM 723 N N . ALA A 1 93 ? 3.337 -8.624 4.543 1.00 91.75 93 ALA A N 1
ATOM 724 C CA . ALA A 1 93 ? 1.963 -8.141 4.438 1.00 91.75 93 ALA A CA 1
ATOM 725 C C . ALA A 1 93 ? 0.964 -9.027 5.214 1.00 91.75 93 ALA A C 1
ATOM 727 O O . ALA A 1 93 ? -0.076 -8.556 5.666 1.00 91.75 93 ALA A O 1
ATOM 728 N N . GLY A 1 94 ? 1.246 -10.323 5.392 1.00 85.94 94 GLY A N 1
ATOM 729 C CA . GLY A 1 94 ? 0.444 -11.193 6.262 1.00 85.94 94 GLY A CA 1
ATOM 730 C C . GLY A 1 94 ? 0.604 -10.830 7.740 1.00 85.94 94 GLY A C 1
ATOM 731 O O . GLY A 1 94 ? -0.383 -10.700 8.456 1.00 85.94 94 GLY A O 1
ATOM 732 N N . ALA A 1 95 ? 1.839 -10.608 8.191 1.00 88.44 95 ALA A N 1
ATOM 733 C CA . ALA A 1 95 ? 2.141 -10.197 9.556 1.00 88.44 95 ALA A CA 1
ATOM 734 C C . ALA A 1 95 ? 1.537 -8.825 9.879 1.00 88.44 95 ALA A C 1
ATOM 736 O O . ALA A 1 95 ? 0.959 -8.662 10.952 1.00 88.44 95 ALA A O 1
ATOM 737 N N . MET A 1 96 ? 1.606 -7.872 8.942 1.00 92.44 96 MET A N 1
ATOM 738 C CA . MET A 1 96 ? 0.974 -6.562 9.104 1.00 92.44 96 MET A CA 1
ATOM 739 C C . MET A 1 96 ? -0.550 -6.673 9.212 1.00 92.44 96 MET A C 1
ATOM 741 O O . MET A 1 96 ? -1.134 -6.045 10.089 1.00 92.44 96 MET A O 1
ATOM 745 N N . TYR A 1 97 ? -1.189 -7.509 8.384 1.00 90.50 97 TYR A N 1
ATOM 746 C CA . TYR A 1 97 ? -2.630 -7.759 8.474 1.00 90.50 97 TYR A CA 1
ATOM 747 C C . TYR A 1 97 ? -3.022 -8.232 9.877 1.00 90.50 97 TYR A C 1
ATOM 749 O O . TYR A 1 97 ? -3.843 -7.593 10.531 1.00 90.50 97 TYR A O 1
ATOM 757 N N . PHE A 1 98 ? -2.377 -9.292 10.379 1.00 85.38 98 PHE A N 1
ATOM 758 C CA . PHE A 1 98 ? -2.676 -9.819 11.713 1.00 85.38 98 PHE A CA 1
ATOM 759 C C . PHE A 1 98 ? -2.375 -8.807 12.814 1.00 85.38 98 PHE A C 1
ATOM 761 O O . PHE A 1 98 ? -3.170 -8.649 13.735 1.00 85.38 98 PHE A O 1
ATOM 768 N N . PHE A 1 99 ? -1.266 -8.077 12.714 1.00 88.50 99 PHE A N 1
ATOM 769 C CA . PHE A 1 99 ? -0.935 -7.034 13.677 1.00 88.50 99 PHE A CA 1
ATOM 770 C C . PHE A 1 99 ? -2.027 -5.957 13.746 1.00 88.50 99 PHE A C 1
ATOM 772 O O . PHE A 1 99 ? -2.490 -5.619 14.837 1.00 88.50 99 PHE A O 1
ATOM 779 N N . LEU A 1 100 ? -2.491 -5.461 12.598 1.00 91.69 100 LEU A N 1
ATOM 780 C CA . LEU A 1 100 ? -3.515 -4.423 12.561 1.00 91.69 100 LEU A CA 1
ATOM 781 C C . LEU A 1 100 ? -4.864 -4.933 13.084 1.00 91.69 100 LEU A C 1
ATOM 783 O O . LEU A 1 100 ? -5.482 -4.269 13.918 1.00 91.69 100 LEU A O 1
ATOM 787 N N . THR A 1 101 ? -5.297 -6.122 12.659 1.00 85.31 101 THR A N 1
ATOM 788 C CA . THR A 1 101 ? -6.631 -6.629 13.009 1.00 85.31 101 THR A CA 1
ATOM 789 C C . THR A 1 101 ? -6.711 -7.251 14.400 1.00 85.31 101 THR A C 1
ATOM 791 O O . THR A 1 101 ? -7.743 -7.162 15.053 1.00 85.31 101 THR A O 1
ATOM 794 N N . GLU A 1 102 ? -5.643 -7.900 14.873 1.00 85.06 102 GLU A N 1
ATOM 795 C CA . GLU A 1 102 ? -5.655 -8.606 16.163 1.00 85.06 102 GLU A CA 1
ATOM 796 C C . GLU A 1 102 ? -5.141 -7.747 17.321 1.00 85.06 102 GLU A C 1
ATOM 798 O O . GLU A 1 102 ? -5.490 -8.016 18.470 1.00 85.06 102 GLU A O 1
ATOM 803 N N . HIS A 1 103 ? -4.317 -6.728 17.048 1.00 86.50 103 HIS A N 1
ATOM 804 C CA . HIS A 1 103 ? -3.691 -5.917 18.097 1.00 86.50 103 HIS A CA 1
ATOM 805 C C . HIS A 1 103 ? -4.021 -4.427 18.023 1.00 86.50 103 HIS A C 1
ATOM 807 O O . HIS A 1 103 ? -4.094 -3.790 19.072 1.00 86.50 103 HIS A O 1
ATOM 813 N N . MET A 1 104 ? -4.259 -3.871 16.833 1.00 89.81 104 MET A N 1
ATOM 814 C CA . MET A 1 104 ? -4.491 -2.429 16.667 1.00 89.81 104 MET A CA 1
ATOM 815 C C . MET A 1 104 ? -5.966 -2.045 16.503 1.00 89.81 104 MET A C 1
ATOM 817 O O . MET A 1 104 ? -6.253 -0.865 16.333 1.00 89.81 104 MET A O 1
ATOM 821 N N . GLY A 1 105 ? -6.891 -3.008 16.578 1.00 88.94 105 GLY A N 1
ATOM 822 C CA . GLY A 1 105 ? -8.333 -2.744 16.544 1.00 88.94 105 GLY A CA 1
ATOM 823 C C . GLY A 1 105 ? -8.897 -2.444 15.152 1.00 88.94 105 GLY A C 1
ATOM 824 O O . GLY A 1 105 ? -10.012 -1.940 15.051 1.00 88.94 105 GLY A O 1
ATOM 825 N N . PHE A 1 106 ? -8.161 -2.744 14.075 1.00 92.75 106 PHE A N 1
ATOM 826 C CA . PHE A 1 106 ? -8.680 -2.595 12.714 1.00 92.75 106 PHE A CA 1
ATOM 827 C C . PHE A 1 106 ? -9.692 -3.698 12.418 1.00 92.75 106 PHE A C 1
ATOM 829 O O . PHE A 1 106 ? -9.436 -4.882 12.652 1.00 92.75 106 PHE A O 1
ATOM 836 N N . ARG A 1 107 ? -10.825 -3.333 11.825 1.00 89.56 107 ARG A N 1
ATOM 837 C CA . ARG A 1 107 ? -11.783 -4.329 11.353 1.00 89.56 107 ARG A CA 1
ATOM 838 C C . ARG A 1 107 ? -11.322 -4.939 10.040 1.00 89.56 107 ARG A C 1
ATOM 840 O O . ARG A 1 107 ? -10.868 -4.234 9.145 1.00 89.56 107 ARG A O 1
ATOM 847 N N . GLN A 1 108 ? -11.518 -6.245 9.891 1.00 87.81 108 GLN A N 1
ATOM 848 C CA . GLN A 1 108 ? -11.132 -6.978 8.679 1.00 87.81 108 GLN A CA 1
ATOM 849 C C . GLN A 1 108 ? -11.833 -6.450 7.416 1.00 87.81 108 GLN A C 1
ATOM 851 O O . GLN A 1 108 ? -11.227 -6.414 6.352 1.00 87.81 108 GLN A O 1
ATOM 856 N N . ASP A 1 109 ? -13.082 -5.990 7.531 1.00 87.69 109 ASP A N 1
ATOM 857 C CA . ASP A 1 109 ? -13.855 -5.399 6.429 1.00 87.69 109 ASP A CA 1
ATOM 858 C C . ASP A 1 109 ? -13.435 -3.960 6.074 1.00 87.69 109 ASP A C 1
ATOM 860 O O . ASP A 1 109 ? -13.950 -3.386 5.116 1.00 87.69 109 ASP A O 1
ATOM 864 N N . GLN A 1 110 ? -12.492 -3.381 6.820 1.00 91.81 110 GLN A N 1
ATOM 865 C CA . GLN A 1 110 ? -11.878 -2.079 6.545 1.00 91.81 110 GLN A CA 1
ATOM 866 C C . GLN A 1 110 ? -10.416 -2.206 6.094 1.00 91.81 110 GLN A C 1
ATOM 868 O O . GLN A 1 110 ? -9.702 -1.204 5.995 1.00 91.81 110 GLN A O 1
ATOM 873 N N . VAL A 1 111 ? -9.972 -3.430 5.789 1.00 94.94 111 VAL A N 1
ATOM 874 C CA . VAL A 1 111 ? -8.658 -3.698 5.206 1.00 94.94 111 VAL A CA 1
ATOM 875 C C . VAL A 1 111 ? -8.801 -4.006 3.717 1.00 94.94 111 VAL A C 1
ATOM 877 O O . VAL A 1 111 ? -9.361 -5.029 3.328 1.00 94.94 111 VAL A O 1
ATOM 880 N N . ILE A 1 112 ? -8.233 -3.149 2.873 1.00 98.00 112 ILE A N 1
ATOM 881 C CA . ILE A 1 112 ? -7.984 -3.455 1.465 1.00 98.00 112 ILE A CA 1
ATOM 882 C C . ILE A 1 112 ? -6.693 -4.283 1.400 1.00 98.00 112 ILE A C 1
ATOM 884 O O . ILE A 1 112 ? -5.595 -3.727 1.427 1.00 98.00 112 ILE A O 1
ATOM 888 N N . ASP A 1 113 ? -6.818 -5.610 1.355 1.00 96.50 113 ASP A N 1
ATOM 889 C CA . ASP A 1 113 ? -5.681 -6.536 1.249 1.00 96.50 113 ASP A CA 1
ATOM 890 C C . ASP A 1 113 ? -5.437 -6.948 -0.212 1.00 96.50 113 ASP A C 1
ATOM 892 O O . ASP A 1 113 ? -6.232 -7.677 -0.809 1.00 96.50 113 ASP A O 1
ATOM 896 N N . LEU A 1 114 ? -4.326 -6.488 -0.790 1.00 97.31 114 LEU A N 1
ATOM 897 C CA . LEU A 1 114 ? -3.907 -6.805 -2.151 1.00 97.31 114 LEU A CA 1
ATOM 898 C C . LEU A 1 114 ? -2.666 -7.700 -2.145 1.00 97.31 114 LEU A C 1
ATOM 900 O O . LEU A 1 114 ? -1.618 -7.374 -1.582 1.00 97.31 114 LEU A O 1
ATOM 904 N N . ARG A 1 115 ? -2.758 -8.835 -2.840 1.00 95.44 115 ARG A N 1
ATOM 905 C CA . ARG A 1 115 ? -1.653 -9.787 -3.008 1.00 95.44 115 ARG A CA 1
ATOM 906 C C . ARG A 1 115 ? -1.313 -9.892 -4.480 1.00 95.44 115 ARG A C 1
ATOM 908 O O . ARG A 1 115 ? -2.177 -10.287 -5.252 1.00 95.44 115 ARG A O 1
ATOM 915 N N . ASN A 1 116 ? -0.056 -9.615 -4.825 1.00 96.81 116 ASN A N 1
ATOM 916 C CA . ASN A 1 116 ? 0.394 -9.527 -6.214 1.00 96.81 116 ASN A CA 1
ATOM 917 C C . ASN A 1 116 ? -0.453 -8.529 -7.030 1.00 96.81 116 ASN A C 1
ATOM 919 O O . ASN A 1 116 ? -1.049 -8.896 -8.033 1.00 96.81 116 ASN A O 1
ATOM 923 N N . ALA A 1 117 ? -0.529 -7.288 -6.549 1.00 98.06 117 ALA A N 1
ATOM 924 C CA . ALA A 1 117 ? -1.283 -6.204 -7.164 1.00 98.06 117 ALA A CA 1
ATOM 925 C C . ALA A 1 117 ? -0.677 -5.792 -8.511 1.00 98.06 117 ALA A C 1
ATOM 927 O O . ALA A 1 117 ? 0.533 -5.533 -8.593 1.00 98.06 117 ALA A O 1
ATOM 928 N N . GLU A 1 118 ? -1.526 -5.678 -9.530 1.00 97.94 118 GLU A N 1
ATOM 929 C CA . GLU A 1 118 ? -1.178 -5.055 -10.807 1.00 97.94 118 GLU A CA 1
ATOM 930 C C . GLU A 1 118 ? -1.258 -3.526 -10.703 1.00 97.94 118 GLU A C 1
ATOM 932 O O . GLU A 1 118 ? -1.808 -2.965 -9.748 1.00 97.94 118 GLU A O 1
ATOM 937 N N . ARG A 1 119 ? -0.733 -2.814 -11.706 1.00 97.25 119 ARG A N 1
ATOM 938 C CA . ARG A 1 119 ? -0.802 -1.347 -11.737 1.00 97.25 119 ARG A CA 1
ATOM 939 C C . ARG A 1 119 ? -2.242 -0.849 -11.623 1.00 97.25 119 ARG A C 1
ATOM 941 O O . ARG A 1 119 ? -2.503 0.089 -10.872 1.00 97.25 119 ARG A O 1
ATOM 948 N N . ALA A 1 120 ? -3.167 -1.507 -12.318 1.00 97.75 120 ALA A N 1
ATOM 949 C CA . ALA A 1 120 ? -4.582 -1.159 -12.294 1.00 97.75 120 ALA A CA 1
ATOM 950 C C . ALA A 1 120 ? -5.192 -1.256 -10.883 1.00 97.75 120 ALA A C 1
ATOM 952 O O . ALA A 1 120 ? -6.063 -0.458 -10.544 1.00 97.75 120 ALA A O 1
ATOM 953 N N . ASP A 1 121 ? -4.719 -2.175 -10.034 1.00 98.44 121 ASP A N 1
ATOM 954 C CA . ASP A 1 121 ? -5.185 -2.278 -8.649 1.00 98.44 121 ASP A CA 1
ATOM 955 C C . ASP A 1 121 ? -4.740 -1.084 -7.808 1.00 98.44 121 ASP A C 1
ATOM 957 O O . ASP A 1 121 ? -5.533 -0.543 -7.035 1.00 98.44 121 ASP A O 1
ATOM 961 N N . LEU A 1 122 ? -3.489 -0.644 -7.975 1.00 98.38 122 LEU A N 1
ATOM 962 C CA . LEU A 1 122 ? -2.977 0.534 -7.273 1.00 98.38 122 LEU A CA 1
ATOM 963 C C . LEU A 1 122 ? -3.715 1.797 -7.719 1.00 98.38 122 LEU A C 1
ATOM 965 O O . LEU A 1 122 ? -4.146 2.582 -6.877 1.00 98.38 122 LEU A O 1
ATOM 969 N N . GLU A 1 123 ? -3.934 1.958 -9.025 1.00 98.31 123 GLU A N 1
ATOM 970 C CA . GLU A 1 123 ? -4.704 3.076 -9.577 1.00 98.31 123 GLU A CA 1
ATOM 971 C C . GLU A 1 123 ? -6.167 3.050 -9.103 1.00 98.31 123 GLU A C 1
ATOM 973 O O . GLU A 1 123 ? -6.729 4.091 -8.772 1.00 98.31 123 GLU A O 1
ATOM 978 N N . ARG A 1 124 ? -6.786 1.868 -8.995 1.00 98.44 124 ARG A N 1
ATOM 979 C CA . ARG A 1 124 ? -8.148 1.703 -8.463 1.00 98.44 124 ARG A CA 1
ATOM 980 C C . ARG A 1 124 ? -8.246 2.114 -6.992 1.00 98.44 124 ARG A C 1
ATOM 982 O O . ARG A 1 124 ? -9.236 2.731 -6.592 1.00 98.44 124 ARG A O 1
ATOM 989 N N . VAL A 1 125 ? -7.248 1.768 -6.179 1.00 98.56 125 VAL A N 1
ATOM 990 C CA . VAL A 1 125 ? -7.254 2.053 -4.736 1.00 98.56 125 VAL A CA 1
ATOM 991 C C . VAL A 1 125 ? -6.876 3.500 -4.436 1.00 98.56 125 VAL A C 1
ATOM 993 O O . VAL A 1 125 ? -7.574 4.159 -3.663 1.00 98.56 125 VAL A O 1
ATOM 996 N N . PHE A 1 126 ? -5.804 4.002 -5.048 1.00 98.44 126 PHE A N 1
ATOM 997 C CA . PHE A 1 126 ? -5.213 5.299 -4.717 1.00 98.44 126 PHE A CA 1
ATOM 998 C C . PHE A 1 126 ? -5.537 6.416 -5.714 1.00 98.44 126 PHE A C 1
ATOM 1000 O O . PHE A 1 126 ? -5.377 7.579 -5.359 1.00 98.44 126 PHE A O 1
ATOM 1007 N N . GLY A 1 127 ? -5.991 6.095 -6.925 1.00 98.00 127 GLY A N 1
ATOM 1008 C CA . GLY A 1 127 ? -6.191 7.041 -8.025 1.00 98.00 127 GLY A CA 1
ATOM 1009 C C . GLY A 1 127 ? -5.033 7.011 -9.041 1.00 98.00 127 GLY A C 1
ATOM 1010 O O . GLY A 1 127 ? -3.886 6.807 -8.652 1.00 98.00 127 GLY A O 1
ATOM 1011 N N . PRO A 1 128 ? -5.290 7.204 -10.349 1.00 96.88 128 PRO A N 1
ATOM 1012 C CA . PRO A 1 128 ? -4.275 7.033 -11.397 1.00 96.88 128 PRO A CA 1
ATOM 1013 C C . PRO A 1 128 ? -3.297 8.204 -11.561 1.00 96.88 128 PRO A C 1
ATOM 1015 O O . PRO A 1 128 ? -2.228 8.034 -12.144 1.00 96.88 128 PRO A O 1
ATOM 1018 N N . VAL A 1 129 ? -3.664 9.404 -11.104 1.00 96.75 129 VAL A N 1
ATOM 1019 C CA . VAL A 1 129 ? -2.875 10.637 -11.291 1.00 96.75 129 VAL A CA 1
ATOM 1020 C C . VAL A 1 129 ? -2.873 11.498 -10.024 1.00 96.75 129 VAL A C 1
ATOM 1022 O O . VAL A 1 129 ? -3.757 11.318 -9.182 1.00 96.75 129 VAL A O 1
ATOM 1025 N N . PRO A 1 130 ? -1.923 12.438 -9.860 1.00 96.56 130 PRO A N 1
ATOM 1026 C CA . PRO A 1 130 ? -1.880 13.309 -8.689 1.00 96.56 130 PRO A CA 1
ATOM 1027 C C . PRO A 1 130 ? -3.173 14.112 -8.495 1.00 96.56 130 PRO A C 1
ATOM 1029 O O . PRO A 1 130 ? -3.682 14.729 -9.429 1.00 96.56 130 PRO A O 1
ATOM 1032 N N . GLY A 1 131 ? -3.688 14.118 -7.267 1.00 91.38 131 GLY A N 1
ATOM 1033 C CA . GLY A 1 131 ? -4.929 14.796 -6.891 1.00 91.38 131 GLY A CA 1
ATOM 1034 C C . GLY A 1 131 ? -6.211 14.080 -7.329 1.00 91.38 131 GLY A C 1
ATOM 1035 O O . GLY A 1 131 ? -7.286 14.657 -7.178 1.00 91.38 131 GLY A O 1
ATOM 1036 N N . SER A 1 132 ? -6.117 12.859 -7.868 1.00 93.12 132 SER A N 1
ATOM 1037 C CA . SER A 1 132 ? -7.291 12.058 -8.237 1.00 93.12 132 SER A CA 1
ATOM 1038 C C . SER A 1 132 ? -7.808 11.197 -7.085 1.00 93.12 132 SER A C 1
ATOM 1040 O O . SER A 1 132 ? -7.171 11.050 -6.040 1.00 93.12 132 SER A O 1
ATOM 1042 N N . ASP A 1 133 ? -8.991 10.627 -7.299 1.00 92.12 133 ASP A N 1
ATOM 1043 C CA . ASP A 1 133 ? -9.720 9.862 -6.299 1.00 92.12 133 ASP A CA 1
ATOM 1044 C C . ASP A 1 133 ? -9.662 8.370 -6.639 1.00 92.12 133 ASP A C 1
ATOM 1046 O O . ASP A 1 133 ? -9.849 7.970 -7.788 1.00 92.12 133 ASP A O 1
ATOM 1050 N N . GLY A 1 134 ? -9.450 7.546 -5.616 1.00 95.25 134 GLY A N 1
ATOM 1051 C CA . GLY A 1 134 ? -9.585 6.092 -5.682 1.00 95.25 134 GLY A CA 1
ATOM 1052 C C . GLY A 1 134 ? -10.598 5.569 -4.664 1.00 95.25 134 GLY A C 1
ATOM 1053 O O . GLY A 1 134 ? -11.261 6.332 -3.952 1.00 95.25 134 GLY A O 1
ATOM 1054 N N . GLU A 1 135 ? -10.706 4.245 -4.561 1.00 97.25 135 GLU A N 1
ATOM 1055 C CA . GLU A 1 135 ? -11.531 3.579 -3.546 1.00 97.25 135 GLU A CA 1
ATOM 1056 C C . GLU A 1 135 ? -11.221 4.072 -2.125 1.00 97.25 135 GLU A C 1
ATOM 1058 O O . GLU A 1 135 ? -12.145 4.333 -1.352 1.00 97.25 135 GLU A O 1
ATOM 1063 N N . LEU A 1 136 ? -9.938 4.272 -1.799 1.00 97.25 136 LEU A N 1
ATOM 1064 C CA . LEU A 1 136 ? -9.514 4.692 -0.465 1.00 97.25 136 LEU A CA 1
ATOM 1065 C C . LEU A 1 136 ? -10.127 6.040 -0.066 1.00 97.25 136 LEU A C 1
ATOM 1067 O O . LEU A 1 136 ? -10.617 6.191 1.052 1.00 97.25 136 LEU A O 1
ATOM 1071 N N . LYS A 1 137 ? -10.172 7.006 -0.992 1.00 96.25 137 LYS A N 1
ATOM 1072 C CA . LYS A 1 137 ? -10.754 8.328 -0.726 1.00 96.25 137 LYS A CA 1
ATOM 1073 C C . LYS A 1 137 ? -12.248 8.244 -0.434 1.00 96.25 137 LYS A C 1
ATOM 1075 O O . LYS A 1 137 ? -12.724 8.890 0.496 1.00 96.25 137 LYS A O 1
ATOM 1080 N N . ARG A 1 138 ? -12.978 7.388 -1.154 1.00 94.50 138 ARG A N 1
ATOM 1081 C CA . ARG A 1 138 ? -14.404 7.138 -0.887 1.00 94.50 138 ARG A CA 1
ATOM 1082 C C . ARG A 1 138 ? -14.632 6.526 0.497 1.00 94.50 138 ARG A C 1
ATOM 1084 O O . ARG A 1 138 ? -15.581 6.907 1.176 1.00 94.50 138 ARG A O 1
ATOM 1091 N N . LEU A 1 139 ? -13.774 5.594 0.922 1.00 95.12 139 LEU A N 1
ATOM 1092 C CA . LEU A 1 139 ? -13.866 4.983 2.254 1.00 95.12 139 LEU A CA 1
ATOM 1093 C C . LEU A 1 139 ? -13.583 5.988 3.374 1.00 95.12 139 LEU A C 1
ATOM 1095 O O . LEU A 1 139 ? -14.280 5.955 4.390 1.00 95.12 139 LEU A O 1
ATOM 1099 N N . VAL A 1 140 ? -12.600 6.870 3.174 1.00 96.12 140 VAL A N 1
ATOM 1100 C CA . VAL A 1 140 ? -12.264 7.952 4.110 1.00 96.12 140 VAL A CA 1
ATOM 1101 C C . VAL A 1 140 ? -13.405 8.963 4.209 1.00 96.12 140 VAL A C 1
ATOM 1103 O O . VAL A 1 140 ? -13.832 9.287 5.307 1.00 96.12 140 VAL A O 1
ATOM 1106 N N . GLN A 1 141 ? -13.975 9.411 3.088 1.00 94.12 141 GLN A N 1
ATOM 1107 C CA . GLN A 1 141 ? -15.081 10.381 3.092 1.00 94.12 141 GLN A CA 1
ATOM 1108 C C . GLN A 1 141 ? -16.345 9.872 3.799 1.00 94.12 141 GLN A C 1
ATOM 1110 O O . GLN A 1 141 ? -17.116 10.667 4.330 1.00 94.12 141 GLN A O 1
ATOM 1115 N N . ALA A 1 142 ? -16.560 8.555 3.829 1.00 93.19 142 ALA A N 1
ATOM 1116 C CA . ALA A 1 142 ? -17.670 7.944 4.554 1.00 93.19 142 ALA A CA 1
ATOM 1117 C C . ALA A 1 142 ? -17.460 7.895 6.082 1.00 93.19 142 ALA A C 1
ATOM 1119 O O . ALA A 1 142 ? -18.378 7.499 6.799 1.00 93.19 142 ALA A O 1
ATOM 1120 N N . ARG A 1 143 ? -16.268 8.256 6.584 1.00 91.00 143 ARG A N 1
ATOM 1121 C CA . ARG A 1 143 ? -15.864 8.107 7.989 1.00 91.00 143 ARG A CA 1
ATOM 1122 C C . ARG A 1 143 ? -15.219 9.394 8.517 1.00 91.00 143 ARG A C 1
ATOM 1124 O O . ARG A 1 143 ? -14.070 9.687 8.183 1.00 91.00 143 ARG A O 1
ATOM 1131 N N . PRO A 1 144 ? -15.914 10.179 9.355 1.00 82.69 144 PRO A N 1
ATOM 1132 C CA . PRO A 1 144 ? -15.294 11.336 9.990 1.00 82.69 144 PRO A CA 1
ATOM 1133 C C . PRO A 1 144 ? -14.115 10.888 10.871 1.00 82.69 144 PRO A C 1
ATOM 1135 O O . PRO A 1 144 ? -14.223 9.913 11.609 1.00 82.69 144 PRO A O 1
ATOM 1138 N N . ASN A 1 145 ? -12.996 11.614 10.808 1.00 90.75 145 ASN A N 1
ATOM 1139 C CA . ASN A 1 145 ? -11.756 11.326 11.546 1.00 90.75 145 ASN A CA 1
ATOM 1140 C C . ASN A 1 145 ? -11.099 9.976 11.200 1.00 90.75 145 ASN A C 1
ATOM 1142 O O . ASN A 1 145 ? -10.536 9.309 12.071 1.00 90.75 145 ASN A O 1
ATOM 1146 N N . ALA A 1 146 ? -11.176 9.559 9.932 1.00 95.06 146 ALA A N 1
ATOM 1147 C CA . ALA A 1 146 ? -10.544 8.326 9.483 1.00 95.06 146 ALA A CA 1
ATOM 1148 C C . ALA A 1 146 ? -9.032 8.316 9.756 1.00 95.06 146 ALA A C 1
ATOM 1150 O O . ALA A 1 146 ? -8.332 9.297 9.484 1.00 95.06 146 ALA A O 1
ATOM 1151 N N . LYS A 1 147 ? -8.529 7.175 10.231 1.00 96.50 147 LYS A N 1
ATOM 1152 C CA . LYS A 1 147 ? -7.094 6.891 10.329 1.00 96.50 147 LYS A CA 1
ATOM 1153 C C . LYS A 1 147 ? -6.732 5.904 9.241 1.00 96.50 147 LYS A C 1
ATOM 1155 O O . LYS A 1 147 ? -7.370 4.864 9.115 1.00 96.50 147 LYS A O 1
ATOM 1160 N N . VAL A 1 148 ? -5.709 6.219 8.464 1.00 98.00 148 VAL A N 1
ATOM 1161 C CA . VAL A 1 148 ? -5.304 5.410 7.319 1.00 98.00 148 VAL A CA 1
ATOM 1162 C C . VAL A 1 148 ? -3.917 4.841 7.556 1.00 98.00 148 VAL A C 1
ATOM 1164 O O . VAL A 1 148 ? -2.975 5.581 7.831 1.00 98.00 148 VAL A O 1
ATOM 1167 N N . VAL A 1 149 ? -3.778 3.526 7.407 1.00 98.50 149 VAL A N 1
ATOM 1168 C CA . VAL A 1 149 ? -2.477 2.850 7.361 1.00 98.50 149 VAL A CA 1
ATOM 1169 C C . VAL A 1 149 ? -2.283 2.260 5.975 1.00 98.50 149 VAL A C 1
ATOM 1171 O O . VAL A 1 149 ? -3.073 1.434 5.533 1.00 98.50 149 VAL A O 1
ATOM 1174 N N . VAL A 1 150 ? -1.217 2.658 5.292 1.00 98.69 150 VAL A N 1
ATOM 1175 C CA . VAL A 1 150 ? -0.793 2.054 4.029 1.00 98.69 150 VAL A CA 1
ATOM 1176 C C . VAL A 1 150 ? 0.482 1.270 4.285 1.00 98.69 150 VAL A C 1
ATOM 1178 O O . VAL A 1 150 ? 1.499 1.843 4.667 1.00 98.69 150 VAL A O 1
ATOM 1181 N N . PHE A 1 151 ? 0.435 -0.038 4.069 1.00 98.62 151 PHE A N 1
ATOM 1182 C CA . PHE A 1 151 ? 1.593 -0.914 4.113 1.00 98.62 151 PHE A CA 1
ATOM 1183 C C . PHE A 1 151 ? 1.858 -1.480 2.726 1.00 98.62 151 PHE A C 1
ATOM 1185 O O . PHE A 1 151 ? 0.976 -2.081 2.116 1.00 98.62 151 PHE A O 1
ATOM 1192 N N . TYR A 1 152 ? 3.087 -1.328 2.252 1.00 98.56 152 TYR A N 1
ATOM 1193 C CA . TYR A 1 152 ? 3.548 -1.932 1.013 1.00 98.56 152 TYR A CA 1
ATOM 1194 C C . TYR A 1 152 ? 4.786 -2.772 1.293 1.00 98.56 152 TYR A C 1
ATOM 1196 O O . TYR A 1 152 ? 5.743 -2.262 1.872 1.00 98.56 152 TYR A O 1
ATOM 1204 N N . SER A 1 153 ? 4.779 -4.024 0.839 1.00 97.75 153 SER A N 1
ATOM 1205 C CA . SER A 1 153 ? 5.983 -4.840 0.729 1.00 97.75 153 SER A CA 1
ATOM 1206 C C . SER A 1 153 ? 6.140 -5.401 -0.682 1.00 97.75 153 SER A C 1
ATOM 1208 O O . SER A 1 153 ? 5.203 -5.972 -1.253 1.00 97.75 153 SER A O 1
ATOM 1210 N N . GLY A 1 154 ? 7.324 -5.212 -1.264 1.00 95.56 154 GLY A N 1
ATOM 1211 C CA . GLY A 1 154 ? 7.610 -5.568 -2.650 1.00 95.56 154 GLY A CA 1
ATOM 1212 C C . GLY A 1 154 ? 8.840 -4.853 -3.204 1.00 95.56 154 GLY A C 1
ATOM 1213 O O . GLY A 1 154 ? 9.699 -4.393 -2.457 1.00 95.56 154 GLY A O 1
ATOM 1214 N N . HIS A 1 155 ? 8.928 -4.763 -4.531 1.00 94.69 155 HIS A N 1
ATOM 1215 C CA . HIS A 1 155 ? 9.989 -4.022 -5.206 1.00 94.69 155 HIS A CA 1
ATOM 1216 C C . HIS A 1 155 ? 9.619 -2.556 -5.373 1.00 94.69 155 HIS A C 1
ATOM 1218 O O . HIS A 1 155 ? 8.455 -2.198 -5.560 1.00 94.69 155 HIS A O 1
ATOM 1224 N N . GLY A 1 156 ? 10.643 -1.718 -5.371 1.00 93.81 156 GLY A N 1
ATOM 1225 C CA . GLY A 1 156 ? 10.556 -0.311 -5.695 1.00 93.81 156 GLY A CA 1
ATOM 1226 C C . GLY A 1 156 ? 11.716 0.056 -6.600 1.00 93.81 156 GLY A C 1
ATOM 1227 O O . GLY A 1 156 ? 12.760 -0.593 -6.590 1.00 93.81 156 GLY A O 1
ATOM 1228 N N . ALA A 1 157 ? 11.543 1.102 -7.383 1.00 92.62 157 ALA A N 1
ATOM 1229 C CA . ALA A 1 157 ? 12.567 1.554 -8.310 1.00 92.62 157 ALA A CA 1
ATOM 1230 C C . ALA A 1 157 ? 12.733 3.062 -8.229 1.00 92.62 157 ALA A C 1
ATOM 1232 O O . ALA A 1 157 ? 11.820 3.770 -7.803 1.00 92.62 157 ALA A O 1
ATOM 1233 N N . VAL A 1 158 ? 13.890 3.551 -8.660 1.00 89.94 158 VAL A N 1
ATOM 1234 C CA . VAL A 1 158 ? 14.144 4.986 -8.801 1.00 89.94 158 VAL A CA 1
ATOM 1235 C C . VAL A 1 158 ? 14.546 5.275 -10.236 1.00 89.94 158 VAL A C 1
ATOM 1237 O O . VAL A 1 158 ? 15.556 4.758 -10.714 1.00 89.94 158 VAL A O 1
ATOM 1240 N N . ASN A 1 159 ? 13.801 6.155 -10.898 1.00 85.56 159 ASN A N 1
ATOM 1241 C CA . ASN A 1 159 ? 14.194 6.712 -12.179 1.00 85.56 159 ASN A CA 1
ATOM 1242 C C . ASN A 1 159 ? 15.001 7.992 -11.934 1.00 85.56 159 ASN A C 1
ATOM 1244 O O . ASN A 1 159 ? 14.452 9.064 -11.689 1.00 85.56 159 ASN A O 1
ATOM 1248 N N . ALA A 1 160 ? 16.329 7.883 -12.011 1.00 73.06 160 ALA A N 1
ATOM 1249 C CA . ALA A 1 160 ? 17.229 9.009 -11.761 1.00 73.06 160 ALA A CA 1
ATOM 1250 C C . ALA A 1 160 ? 17.111 10.136 -12.801 1.00 73.06 160 ALA A C 1
ATOM 1252 O O . ALA A 1 160 ? 17.458 11.273 -12.500 1.00 73.06 160 ALA A O 1
ATOM 1253 N N . THR A 1 161 ? 16.644 9.843 -14.018 1.00 78.69 161 THR A N 1
ATOM 1254 C CA . THR A 1 161 ? 16.443 10.871 -15.049 1.00 78.69 161 THR A CA 1
ATOM 1255 C C . THR A 1 161 ? 15.238 11.753 -14.733 1.00 78.69 161 THR A C 1
ATOM 1257 O O . THR A 1 161 ? 15.240 12.927 -15.089 1.00 78.69 161 THR A O 1
ATOM 1260 N N . GLN A 1 162 ? 14.227 11.195 -14.065 1.00 79.25 162 GLN A N 1
ATOM 1261 C CA . GLN A 1 162 ? 13.002 11.902 -13.684 1.00 79.25 162 GLN A CA 1
ATOM 1262 C C . GLN A 1 162 ? 12.996 12.359 -12.217 1.00 79.25 162 GLN A C 1
ATOM 1264 O O . GLN A 1 162 ? 12.048 13.019 -11.811 1.00 79.25 162 GLN A O 1
ATOM 1269 N N . ASP A 1 163 ? 14.035 12.016 -11.446 1.00 86.75 163 ASP A N 1
ATOM 1270 C CA . ASP A 1 163 ? 14.101 12.208 -9.989 1.00 86.75 163 ASP A CA 1
ATOM 1271 C C . ASP A 1 163 ? 12.842 11.681 -9.268 1.00 86.75 163 ASP A C 1
ATOM 1273 O O . ASP A 1 163 ? 12.302 12.301 -8.357 1.00 86.75 163 ASP A O 1
ATOM 1277 N N . GLU A 1 164 ? 12.348 10.522 -9.717 1.00 91.50 164 GLU A N 1
ATOM 1278 C CA . GLU A 1 164 ? 11.082 9.934 -9.270 1.00 91.50 164 GLU A CA 1
ATOM 1279 C C . GLU A 1 164 ? 11.287 8.498 -8.781 1.00 91.50 164 GLU A C 1
ATOM 1281 O O . GLU A 1 164 ? 12.100 7.741 -9.322 1.00 91.50 164 GLU A O 1
ATOM 1286 N N . ALA A 1 165 ? 10.522 8.107 -7.763 1.00 94.00 165 ALA A N 1
ATOM 1287 C CA . ALA A 1 165 ? 10.526 6.758 -7.218 1.00 94.00 165 ALA A CA 1
ATOM 1288 C C . ALA A 1 165 ? 9.172 6.082 -7.439 1.00 94.00 165 ALA A C 1
ATOM 1290 O O . ALA A 1 165 ? 8.126 6.722 -7.412 1.00 94.00 165 ALA A O 1
ATOM 1291 N N . TYR A 1 166 ? 9.182 4.768 -7.631 1.00 95.88 166 TYR A N 1
ATOM 1292 C CA . TYR A 1 166 ? 7.998 3.997 -7.994 1.00 95.88 166 TYR A CA 1
ATOM 1293 C C . TYR A 1 166 ? 7.832 2.811 -7.056 1.00 95.88 166 TYR A C 1
ATOM 1295 O O . TYR A 1 166 ? 8.803 2.119 -6.742 1.00 95.88 166 TYR A O 1
ATOM 1303 N N . LEU A 1 167 ? 6.589 2.536 -6.668 1.00 96.81 167 LEU A N 1
ATOM 1304 C CA . LEU A 1 167 ? 6.198 1.189 -6.265 1.00 96.81 167 LEU A CA 1
ATOM 1305 C C . LEU A 1 167 ? 6.071 0.348 -7.533 1.00 96.81 167 LEU A C 1
ATOM 1307 O O . LEU A 1 167 ? 5.539 0.837 -8.534 1.00 96.81 167 LEU A O 1
ATOM 1311 N N . LEU A 1 168 ? 6.558 -0.891 -7.508 1.00 96.62 168 LEU A N 1
ATOM 1312 C CA . LEU A 1 168 ? 6.460 -1.797 -8.649 1.00 96.62 168 LEU A CA 1
ATOM 1313 C C . LEU A 1 168 ? 5.315 -2.799 -8.445 1.00 96.62 168 LEU A C 1
ATOM 1315 O O . LEU A 1 168 ? 5.397 -3.694 -7.599 1.00 96.62 168 LEU A O 1
ATOM 1319 N N . PRO A 1 169 ? 4.241 -2.682 -9.232 1.00 97.25 169 PRO A N 1
ATOM 1320 C CA . PRO A 1 169 ? 3.271 -3.747 -9.425 1.00 97.25 169 PRO A CA 1
ATOM 1321 C C . PRO A 1 169 ? 3.885 -5.052 -9.938 1.00 97.25 169 PRO A C 1
ATOM 1323 O O . PRO A 1 169 ? 5.010 -5.072 -10.441 1.00 97.25 169 PRO A O 1
ATOM 1326 N N . VAL A 1 170 ? 3.138 -6.153 -9.861 1.00 97.25 170 VAL A N 1
ATOM 1327 C CA . VAL A 1 170 ? 3.623 -7.454 -10.362 1.00 97.25 170 VAL A CA 1
ATOM 1328 C C . VAL A 1 170 ? 3.791 -7.511 -11.876 1.00 97.25 170 VAL A C 1
ATOM 1330 O O . VAL A 1 170 ? 4.652 -8.240 -12.368 1.00 97.25 170 VAL A O 1
ATOM 1333 N N . ASP A 1 171 ? 3.038 -6.676 -12.585 1.00 96.31 171 ASP A N 1
ATOM 1334 C CA . ASP A 1 171 ? 3.063 -6.477 -14.031 1.00 96.31 171 ASP A CA 1
ATOM 1335 C C . ASP A 1 171 ? 4.040 -5.360 -14.463 1.00 96.31 171 ASP A C 1
ATOM 1337 O O . ASP A 1 171 ? 3.987 -4.874 -15.601 1.00 96.31 171 ASP A O 1
ATOM 1341 N N . ALA A 1 172 ? 4.933 -4.938 -13.556 1.00 93.50 172 ALA A N 1
ATOM 1342 C CA . ALA A 1 172 ? 6.014 -4.005 -13.846 1.00 93.50 172 ALA A CA 1
ATOM 1343 C C . ALA A 1 172 ? 7.060 -4.609 -14.794 1.00 93.50 172 ALA A C 1
ATOM 1345 O O . ALA A 1 172 ? 7.357 -5.806 -14.776 1.00 93.50 172 ALA A O 1
ATOM 1346 N N . GLU A 1 173 ? 7.656 -3.741 -15.606 1.00 88.88 173 GLU A N 1
ATOM 1347 C CA . GLU A 1 173 ? 8.712 -4.081 -16.555 1.00 88.88 173 GLU A CA 1
ATOM 1348 C C . GLU A 1 173 ? 10.054 -3.493 -16.079 1.00 88.88 173 GLU A C 1
ATOM 1350 O O . GLU A 1 173 ? 10.0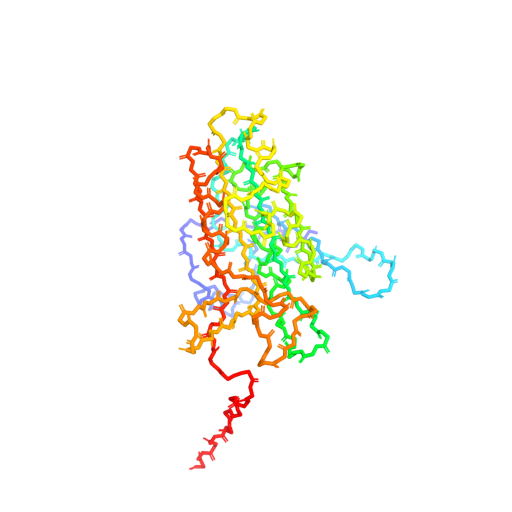83 -2.340 -15.638 1.00 88.88 173 GLU A O 1
ATOM 1355 N N . PRO A 1 174 ? 11.173 -4.237 -16.175 1.00 85.38 174 PRO A N 1
ATOM 1356 C CA . PRO A 1 174 ? 12.493 -3.710 -15.840 1.00 85.38 174 PRO A CA 1
ATOM 1357 C C . PRO A 1 174 ? 12.848 -2.484 -16.693 1.00 85.38 174 PRO A C 1
ATOM 1359 O O . PRO A 1 174 ? 12.722 -2.539 -17.918 1.00 85.38 174 PRO A O 1
ATOM 1362 N N . TYR A 1 175 ? 13.363 -1.416 -16.076 1.00 84.75 175 TYR A N 1
ATOM 1363 C CA . TYR A 1 175 ? 13.828 -0.197 -16.763 1.00 84.75 175 TYR A CA 1
ATOM 1364 C C . TYR A 1 175 ? 12.725 0.556 -17.535 1.00 84.75 175 TYR A C 1
ATOM 1366 O O . TYR A 1 175 ? 12.992 1.242 -18.534 1.00 84.75 175 TYR A O 1
ATOM 1374 N N . ARG A 1 176 ? 11.469 0.336 -17.132 1.00 87.00 176 ARG A N 1
ATOM 1375 C CA . ARG A 1 176 ? 10.235 0.915 -17.694 1.00 87.00 176 ARG A CA 1
ATOM 1376 C C . ARG A 1 176 ? 9.272 1.312 -16.573 1.00 87.00 176 ARG A C 1
ATOM 1378 O O . ARG A 1 176 ? 8.046 1.203 -16.694 1.00 87.00 176 ARG A O 1
ATOM 1385 N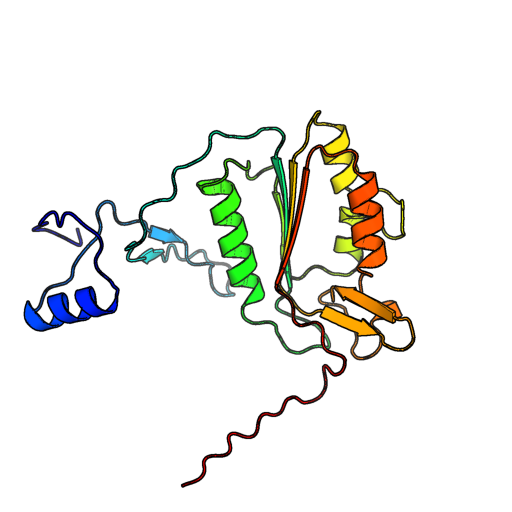 N . GLU A 1 177 ? 9.836 1.748 -15.455 1.00 89.00 177 GLU A N 1
ATOM 1386 C CA . GLU A 1 177 ? 9.135 2.128 -14.232 1.00 89.00 177 GLU A CA 1
ATOM 1387 C C . GLU A 1 177 ? 8.122 3.241 -14.515 1.00 89.00 177 GLU A C 1
ATOM 1389 O O . GLU A 1 177 ? 7.008 3.218 -14.004 1.00 89.00 177 GLU A O 1
ATOM 1394 N N . GLU A 1 178 ? 8.456 4.163 -15.417 1.00 88.50 178 GLU A N 1
ATOM 1395 C CA . GLU A 1 178 ? 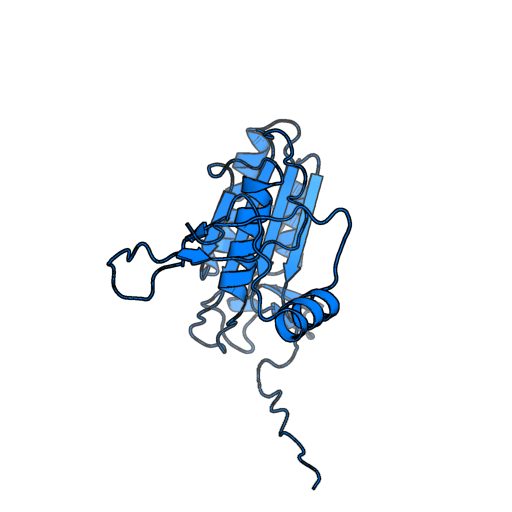7.587 5.261 -15.829 1.00 88.50 178 GLU A CA 1
ATOM 1396 C C . GLU A 1 178 ? 6.307 4.788 -16.539 1.00 88.50 178 GLU A C 1
ATOM 1398 O O . GLU A 1 178 ? 5.291 5.485 -16.530 1.00 88.50 178 GLU A O 1
ATOM 1403 N N . ARG A 1 179 ? 6.332 3.594 -17.149 1.00 88.62 179 ARG A N 1
ATOM 1404 C CA . ARG A 1 179 ? 5.194 3.029 -17.891 1.00 88.62 179 ARG A CA 1
ATOM 1405 C C . ARG A 1 179 ? 4.318 2.109 -17.061 1.00 88.62 179 ARG A C 1
ATOM 1407 O O . ARG A 1 179 ? 3.115 2.059 -17.299 1.00 88.62 179 ARG A O 1
ATOM 1414 N N . ARG A 1 180 ? 4.908 1.336 -16.147 1.00 90.94 180 ARG A N 1
ATOM 1415 C CA . ARG A 1 180 ? 4.201 0.265 -15.415 1.00 90.94 180 ARG A CA 1
ATOM 1416 C C . ARG A 1 180 ? 4.332 0.357 -13.896 1.00 90.94 180 ARG A C 1
ATOM 1418 O O . ARG A 1 180 ? 3.539 -0.256 -13.195 1.00 90.94 180 ARG A O 1
ATOM 1425 N N . GLY A 1 181 ? 5.256 1.163 -13.385 1.00 94.25 181 GLY A N 1
ATOM 1426 C CA . GLY A 1 181 ? 5.322 1.515 -11.971 1.00 94.25 181 GLY A CA 1
ATOM 1427 C C . GLY A 1 181 ? 4.209 2.481 -11.564 1.00 94.25 181 GLY A C 1
ATOM 1428 O O . GLY A 1 181 ? 3.593 3.143 -12.405 1.00 94.25 181 GLY A O 1
ATOM 1429 N N . TYR A 1 182 ? 3.973 2.565 -10.258 1.00 97.31 182 TYR A N 1
ATOM 1430 C CA . TYR A 1 182 ? 3.087 3.550 -9.645 1.00 97.31 182 TYR A CA 1
ATOM 1431 C C . TYR A 1 182 ? 3.936 4.619 -8.933 1.00 97.31 182 TYR A C 1
ATOM 1433 O O . TYR A 1 182 ? 4.648 4.269 -7.984 1.00 97.31 182 TYR A O 1
ATOM 1441 N N . PRO A 1 183 ? 3.924 5.891 -9.384 1.00 96.69 183 PRO A N 1
ATOM 1442 C CA . PRO A 1 183 ? 4.807 6.923 -8.842 1.00 96.69 183 PRO A CA 1
ATOM 1443 C C . PRO A 1 183 ? 4.515 7.220 -7.368 1.00 96.69 183 PRO A C 1
ATOM 1445 O O . PRO A 1 183 ? 3.359 7.410 -6.976 1.00 96.69 183 PRO A O 1
ATOM 1448 N N . LEU A 1 184 ? 5.560 7.332 -6.549 1.00 96.25 184 LEU A N 1
ATOM 1449 C CA . LEU A 1 184 ? 5.430 7.708 -5.143 1.00 96.25 184 LEU A CA 1
ATOM 1450 C C . LEU A 1 184 ? 4.942 9.146 -4.988 1.00 96.25 184 LEU A C 1
ATOM 1452 O O . LEU A 1 184 ? 4.143 9.408 -4.091 1.00 96.25 184 LEU A O 1
ATOM 1456 N N . SER A 1 185 ? 5.339 10.063 -5.874 1.00 96.12 185 SER A N 1
ATOM 1457 C CA . SER A 1 185 ? 4.764 11.413 -5.901 1.00 96.12 185 SER A CA 1
ATOM 1458 C C . SER A 1 185 ? 3.238 11.394 -6.058 1.00 96.12 185 SER A C 1
ATOM 1460 O O . SER A 1 185 ? 2.533 12.119 -5.357 1.00 96.12 185 SER A O 1
ATOM 1462 N N . THR A 1 186 ? 2.716 10.508 -6.915 1.00 97.44 186 THR A N 1
ATOM 1463 C CA . THR A 1 186 ? 1.273 10.320 -7.122 1.00 97.44 186 THR A CA 1
ATOM 1464 C C . THR A 1 186 ? 0.615 9.706 -5.890 1.00 97.44 186 THR A C 1
ATOM 1466 O O . THR A 1 186 ? -0.412 10.215 -5.440 1.00 97.44 186 THR A O 1
ATOM 1469 N N . LEU A 1 187 ? 1.234 8.681 -5.286 1.00 97.88 187 LEU A N 1
ATOM 1470 C CA . LEU A 1 187 ? 0.774 8.119 -4.013 1.00 97.88 187 LEU A CA 1
ATOM 1471 C C . LEU A 1 187 ? 0.617 9.218 -2.956 1.00 97.88 187 LEU A C 1
ATOM 1473 O O . LEU A 1 187 ? -0.463 9.384 -2.398 1.00 97.88 187 LEU A O 1
ATOM 1477 N N . TYR A 1 188 ? 1.673 9.990 -2.700 1.00 96.94 188 TYR A N 1
ATOM 1478 C CA . TYR A 1 188 ? 1.668 11.000 -1.646 1.00 96.94 188 TYR A CA 1
ATOM 1479 C C . TYR A 1 188 ? 0.705 12.151 -1.931 1.00 96.94 188 TYR A C 1
ATOM 1481 O O . TYR A 1 188 ? 0.009 12.582 -1.014 1.00 96.94 188 TYR A O 1
ATOM 1489 N N . ALA A 1 189 ? 0.607 12.615 -3.180 1.00 97.56 189 ALA A N 1
ATOM 1490 C CA . ALA A 1 189 ? -0.357 13.645 -3.559 1.00 97.56 189 ALA A CA 1
ATOM 1491 C C . ALA A 1 189 ? -1.803 13.193 -3.296 1.00 97.56 189 ALA A C 1
ATOM 1493 O O . ALA A 1 189 ? -2.597 13.949 -2.733 1.00 97.56 189 ALA A O 1
ATOM 1494 N N . ASN A 1 190 ? -2.137 11.948 -3.643 1.00 97.75 190 ASN A N 1
ATOM 1495 C CA . ASN A 1 190 ? -3.488 11.417 -3.451 1.00 97.75 190 ASN A CA 1
ATOM 1496 C C . ASN A 1 190 ? -3.781 11.149 -1.971 1.00 97.75 190 ASN A C 1
ATOM 1498 O O . ASN A 1 190 ? -4.873 11.463 -1.498 1.00 97.75 190 ASN A O 1
ATOM 1502 N N . LEU A 1 191 ? -2.796 10.648 -1.216 1.00 97.00 191 LEU A N 1
ATOM 1503 C CA . LEU A 1 191 ? -2.913 10.454 0.231 1.00 97.00 191 LEU A CA 1
ATOM 1504 C C . LEU A 1 191 ? -3.095 11.783 0.985 1.00 97.00 191 LEU A C 1
ATOM 1506 O O . LEU A 1 191 ? -3.923 11.861 1.892 1.00 97.00 191 LEU A O 1
ATOM 1510 N N . ALA A 1 192 ? -2.386 12.842 0.585 1.00 95.69 192 ALA A N 1
ATOM 1511 C CA . ALA A 1 192 ? -2.552 14.182 1.154 1.00 95.69 192 ALA A CA 1
ATOM 1512 C C . ALA A 1 192 ? -3.956 14.760 0.890 1.00 95.69 192 ALA A C 1
ATOM 1514 O O . ALA A 1 192 ? -4.484 15.515 1.704 1.00 95.69 192 ALA A O 1
ATOM 1515 N N . GLY A 1 193 ? -4.580 14.375 -0.227 1.00 94.44 193 GLY A N 1
ATOM 1516 C CA . GLY A 1 193 ? -5.931 14.782 -0.616 1.00 94.44 193 GLY A CA 1
ATOM 1517 C C . GLY A 1 193 ? -7.073 13.937 -0.035 1.00 94.44 193 GLY A C 1
ATOM 1518 O O . GLY A 1 193 ? -8.220 14.137 -0.443 1.00 94.44 193 GLY A O 1
ATOM 1519 N N . LEU A 1 194 ? -6.799 12.990 0.875 1.00 95.12 194 LEU A N 1
ATOM 1520 C CA . LEU A 1 194 ? -7.827 12.104 1.440 1.00 95.12 194 LEU A CA 1
ATOM 1521 C C . LEU A 1 194 ? -8.799 12.818 2.386 1.00 95.12 194 LEU A C 1
ATOM 1523 O O . LEU A 1 194 ? -9.962 12.429 2.456 1.00 95.12 194 LEU A O 1
ATOM 1527 N N . GLY A 1 195 ? -8.327 13.826 3.127 1.00 93.00 195 GLY A N 1
ATOM 1528 C CA . GLY A 1 195 ? -9.084 14.413 4.240 1.00 93.00 195 GLY A CA 1
ATOM 1529 C C . GLY A 1 195 ? -9.178 13.502 5.475 1.00 93.00 195 GLY A C 1
ATOM 1530 O O . GLY A 1 195 ? -10.098 13.653 6.273 1.00 93.00 195 GLY A O 1
ATOM 1531 N N . ALA A 1 196 ? -8.257 12.544 5.614 1.00 95.19 196 ALA A N 1
ATOM 1532 C CA . ALA A 1 196 ? -8.109 11.714 6.809 1.00 95.19 196 ALA A CA 1
ATOM 1533 C C . ALA A 1 196 ? -7.496 12.522 7.970 1.00 95.19 196 ALA A C 1
ATOM 1535 O O . ALA A 1 196 ? -6.729 13.455 7.734 1.00 95.19 196 ALA A O 1
ATOM 1536 N N . ASP A 1 197 ? -7.789 12.133 9.213 1.00 95.56 197 ASP A N 1
ATOM 1537 C CA . ASP A 1 197 ? -7.180 12.740 10.409 1.00 95.56 197 ASP A CA 1
ATOM 1538 C C . ASP A 1 197 ? -5.694 12.372 10.507 1.00 95.56 197 ASP A C 1
ATOM 1540 O O . ASP A 1 197 ? -4.840 13.199 10.824 1.00 95.56 197 ASP A O 1
ATOM 1544 N N . GLN A 1 198 ? -5.375 11.115 10.185 1.00 95.69 198 GLN A N 1
ATOM 1545 C CA . GLN A 1 198 ? -4.014 10.591 10.215 1.00 95.69 198 GLN A CA 1
ATOM 1546 C C . GLN A 1 198 ? -3.774 9.648 9.045 1.00 95.69 198 GLN A C 1
ATOM 1548 O O . GLN A 1 198 ? -4.615 8.809 8.723 1.00 95.69 198 GLN A O 1
ATOM 1553 N N . VAL A 1 199 ? -2.588 9.751 8.448 1.00 97.44 199 VAL A N 1
ATOM 1554 C CA . VAL A 1 199 ? -2.108 8.822 7.423 1.00 97.44 199 VAL A CA 1
ATOM 1555 C C . VAL A 1 199 ? -0.710 8.350 7.812 1.00 97.44 199 VAL A C 1
ATOM 1557 O O . VAL A 1 199 ? 0.207 9.158 7.947 1.00 97.44 199 VAL A O 1
ATOM 1560 N N . LEU A 1 200 ? -0.543 7.040 7.982 1.00 97.88 200 LEU A N 1
ATOM 1561 C CA . LEU A 1 200 ? 0.746 6.382 8.180 1.00 97.88 200 LEU A CA 1
ATOM 1562 C C . LEU A 1 200 ? 1.069 5.545 6.945 1.00 97.88 200 LEU A C 1
ATOM 1564 O O . LEU A 1 200 ? 0.291 4.673 6.564 1.00 97.88 200 LEU A O 1
ATOM 1568 N N . VAL A 1 201 ? 2.239 5.775 6.354 1.00 97.88 201 VAL A N 1
ATOM 1569 C CA . VAL A 1 201 ? 2.739 4.990 5.221 1.00 97.88 201 VAL A CA 1
ATOM 1570 C C . VAL A 1 201 ? 3.987 4.230 5.652 1.00 97.88 201 VAL A C 1
ATOM 1572 O O . VAL A 1 201 ? 4.944 4.817 6.152 1.00 97.88 201 VAL A O 1
ATOM 1575 N N . LEU A 1 202 ? 3.969 2.917 5.452 1.00 97.75 202 LEU A N 1
ATOM 1576 C CA . LEU A 1 202 ? 5.056 1.993 5.748 1.00 97.75 202 LEU A CA 1
ATOM 1577 C C . LEU A 1 202 ? 5.466 1.313 4.443 1.00 97.75 202 LEU A C 1
ATOM 1579 O O . LEU A 1 202 ? 4.7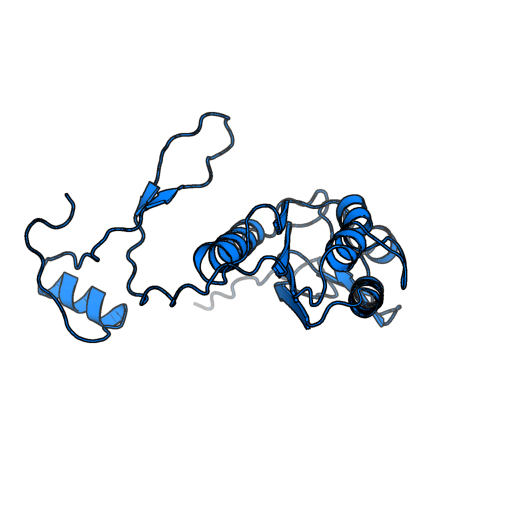15 0.510 3.889 1.00 97.75 202 LEU A O 1
ATOM 1583 N N . LEU A 1 203 ? 6.655 1.654 3.950 1.00 96.69 203 LEU A N 1
ATOM 1584 C CA . LEU A 1 203 ? 7.213 1.091 2.723 1.00 96.69 203 LEU A CA 1
ATOM 1585 C C . LEU A 1 203 ? 8.345 0.127 3.078 1.00 96.69 203 LEU A C 1
ATOM 1587 O O . LEU A 1 203 ? 9.436 0.545 3.460 1.00 96.69 203 LEU A O 1
ATOM 1591 N N . GLU A 1 204 ? 8.078 -1.163 2.944 1.00 94.25 204 GLU A N 1
ATOM 1592 C CA . GLU A 1 204 ? 9.060 -2.238 3.045 1.00 94.25 204 GLU A CA 1
ATOM 1593 C C . GLU A 1 204 ? 9.493 -2.599 1.619 1.00 94.25 204 GLU A C 1
ATOM 1595 O O . GLU A 1 204 ? 8.882 -3.403 0.925 1.00 94.25 204 GLU A O 1
ATOM 1600 N N . SER A 1 205 ? 10.473 -1.869 1.096 1.00 88.88 205 SER A N 1
ATOM 1601 C CA . SER A 1 205 ? 10.882 -2.025 -0.297 1.00 88.88 205 SER A CA 1
ATOM 1602 C C . SER A 1 205 ? 12.300 -1.526 -0.506 1.00 88.88 205 SER A C 1
ATOM 1604 O O . SER A 1 205 ? 12.700 -0.487 0.024 1.00 88.88 205 SER A O 1
ATOM 1606 N N . SER A 1 206 ? 13.064 -2.240 -1.328 1.00 80.81 206 SER A N 1
ATOM 1607 C CA . SER A 1 206 ? 14.340 -1.742 -1.831 1.00 80.81 206 SER A CA 1
ATOM 1608 C C . SER A 1 206 ? 14.092 -0.804 -3.007 1.00 80.81 206 SER A C 1
ATOM 1610 O O . SER A 1 206 ? 13.542 -1.242 -4.012 1.00 80.81 206 SER A O 1
ATOM 1612 N N . PHE A 1 207 ? 14.537 0.448 -2.911 1.00 79.00 207 PHE A N 1
ATOM 1613 C CA . PHE A 1 207 ? 14.512 1.419 -4.008 1.00 79.00 207 PHE A CA 1
ATOM 1614 C C . PHE A 1 207 ? 15.880 1.449 -4.696 1.00 79.00 207 PHE A C 1
ATOM 1616 O O . PHE A 1 207 ? 16.762 2.234 -4.345 1.00 79.00 207 PHE A O 1
ATOM 1623 N N . GLY A 1 208 ? 16.085 0.513 -5.626 1.00 67.88 208 GLY A N 1
ATOM 1624 C CA . GLY A 1 208 ? 17.326 0.377 -6.392 1.00 67.88 208 GLY A CA 1
ATOM 1625 C C . GLY A 1 208 ? 17.257 1.078 -7.751 1.00 67.88 208 GLY A C 1
ATOM 1626 O O . GLY A 1 208 ? 16.177 1.265 -8.302 1.00 67.88 208 GLY A O 1
ATOM 1627 N N . ARG A 1 209 ? 18.421 1.451 -8.301 1.00 60.38 209 ARG A N 1
ATOM 1628 C CA . ARG A 1 209 ? 18.551 1.921 -9.698 1.00 60.38 209 ARG A CA 1
ATOM 1629 C C . ARG A 1 209 ? 18.774 0.784 -10.697 1.00 60.38 209 ARG A C 1
ATOM 1631 O O . ARG A 1 209 ? 18.522 0.958 -11.879 1.00 60.38 209 ARG A O 1
ATOM 1638 N N . ASP A 1 210 ? 19.240 -0.364 -10.210 1.00 54.28 210 ASP A N 1
ATOM 1639 C CA . ASP A 1 210 ? 19.533 -1.548 -11.008 1.00 54.28 210 ASP A CA 1
ATOM 1640 C C . ASP A 1 210 ? 18.841 -2.765 -10.394 1.00 54.28 210 ASP A C 1
ATOM 1642 O O . ASP A 1 210 ? 19.268 -3.307 -9.374 1.00 54.28 210 ASP A O 1
ATOM 1646 N N . HIS A 1 211 ? 17.771 -3.222 -11.041 1.00 50.41 211 HIS A N 1
ATOM 1647 C CA . HIS A 1 211 ? 17.200 -4.550 -10.790 1.00 50.41 211 HIS A CA 1
ATOM 1648 C C . HIS A 1 211 ? 18.031 -5.662 -11.458 1.00 50.41 211 HIS A C 1
ATOM 1650 O O . HIS A 1 211 ? 17.825 -6.849 -11.199 1.00 50.41 211 HIS A O 1
ATOM 1656 N N . GLY A 1 212 ? 19.002 -5.277 -12.294 1.00 42.47 212 GLY A N 1
ATOM 1657 C CA . GLY A 1 212 ? 20.018 -6.142 -12.871 1.00 42.47 212 GLY A CA 1
ATOM 1658 C C . GLY A 1 212 ? 21.258 -6.221 -11.981 1.00 42.47 212 GLY A C 1
ATOM 1659 O O . GLY A 1 212 ? 22.024 -5.273 -11.864 1.00 42.47 212 GLY A O 1
ATOM 1660 N N . THR A 1 213 ? 21.514 -7.408 -11.430 1.00 38.59 213 THR A N 1
ATOM 1661 C CA . THR A 1 213 ? 22.799 -7.818 -10.829 1.00 38.59 213 THR A CA 1
ATOM 1662 C C . THR A 1 213 ? 23.279 -7.051 -9.587 1.00 38.59 213 THR A C 1
ATOM 1664 O O . THR A 1 213 ? 24.275 -6.339 -9.617 1.00 38.59 213 THR A O 1
ATOM 1667 N N . ILE A 1 214 ? 22.743 -7.426 -8.421 1.00 36.19 214 ILE A N 1
ATOM 1668 C CA . ILE A 1 214 ? 23.614 -7.674 -7.258 1.00 36.19 214 ILE A CA 1
ATOM 1669 C C . ILE A 1 214 ? 23.823 -9.185 -7.166 1.00 36.19 214 ILE A C 1
ATOM 1671 O O . ILE A 1 214 ? 23.221 -9.894 -6.363 1.00 36.19 214 ILE A O 1
ATOM 1675 N N . PHE A 1 215 ? 24.691 -9.700 -8.037 1.00 33.00 215 PHE A N 1
ATOM 1676 C CA . PHE A 1 215 ? 25.332 -10.985 -7.797 1.00 33.00 215 PHE A CA 1
ATOM 1677 C C . PHE A 1 215 ? 26.432 -10.721 -6.765 1.00 33.00 215 PHE A C 1
ATOM 1679 O O . PHE A 1 215 ? 27.587 -10.482 -7.116 1.00 33.00 215 PHE A O 1
ATOM 1686 N N . CYS A 1 216 ? 26.091 -10.736 -5.475 1.00 29.47 216 CYS A N 1
ATOM 1687 C CA . CYS A 1 216 ? 27.108 -10.931 -4.448 1.00 29.47 216 CYS A CA 1
ATOM 1688 C C . CYS A 1 216 ? 27.657 -12.347 -4.637 1.00 29.47 216 CYS A C 1
ATOM 1690 O O . CYS A 1 216 ? 27.152 -13.310 -4.062 1.00 29.47 216 CYS A O 1
ATOM 1692 N N . ARG A 1 217 ? 28.681 -12.485 -5.488 1.00 25.83 217 ARG A N 1
ATOM 1693 C CA . ARG A 1 217 ? 29.553 -13.658 -5.488 1.00 25.83 217 ARG A CA 1
ATOM 1694 C C . ARG A 1 217 ? 30.010 -13.838 -4.037 1.00 25.83 217 ARG A C 1
ATOM 1696 O O . ARG A 1 217 ? 30.643 -12.918 -3.514 1.00 25.83 217 ARG A O 1
ATOM 1703 N N . PRO A 1 218 ? 29.713 -14.963 -3.368 1.00 29.28 218 PRO A N 1
ATOM 1704 C CA . PRO A 1 218 ? 30.288 -15.218 -2.064 1.00 29.28 218 PRO A CA 1
ATOM 1705 C C . PRO A 1 218 ? 31.794 -15.354 -2.273 1.00 29.28 218 PRO A C 1
ATOM 1707 O O . PRO A 1 218 ? 32.276 -16.342 -2.828 1.00 29.28 218 PRO A O 1
ATOM 1710 N N . ILE A 1 219 ? 32.549 -14.330 -1.879 1.00 33.91 219 ILE A N 1
ATOM 1711 C CA . ILE A 1 219 ? 33.994 -14.442 -1.736 1.00 33.91 219 ILE A CA 1
ATOM 1712 C C . ILE A 1 219 ? 34.210 -15.301 -0.490 1.00 33.91 219 ILE A C 1
ATOM 1714 O O . ILE A 1 219 ? 34.404 -14.799 0.612 1.00 33.91 219 ILE A O 1
ATOM 1718 N N . PHE A 1 220 ? 34.155 -16.621 -0.661 1.00 35.53 220 PHE A N 1
ATOM 1719 C CA . PHE A 1 220 ? 34.855 -17.524 0.239 1.00 35.53 220 PHE A CA 1
ATOM 1720 C C . PHE A 1 220 ? 36.348 -17.333 -0.033 1.00 35.53 220 PHE A C 1
ATOM 1722 O O . PHE A 1 220 ? 36.911 -17.931 -0.950 1.00 35.53 220 PHE A O 1
ATOM 1729 N N . ARG A 1 221 ? 36.993 -16.455 0.742 1.00 32.12 221 ARG A N 1
ATOM 1730 C CA . ARG A 1 221 ? 38.434 -16.582 0.965 1.00 32.12 221 ARG A CA 1
ATOM 1731 C C . ARG A 1 221 ? 38.629 -17.775 1.901 1.00 32.12 221 ARG A C 1
ATOM 1733 O O . ARG A 1 221 ? 38.018 -17.813 2.966 1.00 32.12 221 ARG A O 1
ATOM 1740 N N . ARG A 1 222 ? 39.392 -18.758 1.418 1.00 40.47 222 ARG A N 1
ATOM 1741 C CA . ARG A 1 222 ? 39.942 -19.853 2.224 1.00 40.47 222 ARG A CA 1
ATOM 1742 C C . ARG A 1 222 ? 40.848 -19.308 3.318 1.00 40.47 222 ARG A C 1
ATOM 1744 O O . ARG A 1 222 ? 41.483 -18.260 3.057 1.00 40.47 222 ARG A O 1
#

InterPro domains:
  IPR011600 Peptidase C14, caspase domain [PF00656] (71-207)
  IPR029030 Caspase-like domain superfamily [SSF52129] (62-212)

Secondary structure (DSSP, 8-state):
---SS--PPPS---HHHHHHHHHHHT-----SS--EEEPPPPSSS-----EEE----SPPPPPPPP-TTEEEEEEE----SSS---TTHHHHHHHHHHHHHHHS---GGGEEEEES--HHHHHHHH-SSTT---HHHHHHHTSTT-EEEEEEEEEEEEETTTTEEEE--TT--TT-HHHHSEEHHHHHHHHHTT--SEEEEEEEEEEES-SS----------

Organism: NCBI:txid1774968